Protein AF-A0A0A1UIW4-F1 (afdb_monomer_lite)

Organism: NCBI:txid1086054

Sequence (270 aa):
MARHDHPQTTLSQSHLDIQPSACQMQGESLRRALIGTLNNNVTVLEKSVNWHAARAERGDQQAAADLVKFQQNLDDTKATIAELRKFFAMLKKDWSEVNNRIIGHVVWSPPITGLTAPHGYTRDVCVIKLDKEKFLPNLRGNAIDLGTKIESGKFMRLLYPRATPLDSSSSAASPRASRTRRYGLFGHFDSVEAAVYPYGNNSGPFARGGDSGAAIVGANNDFVAQLTSGTGSIGSSDITYGTPMEWLWYDVIKAEFPNAALFFDVPANN

Radius of gyration: 25.91 Å; chains: 1; bounding box: 86×48×68 Å

Structure (mmCIF, N/CA/C/O backbone):
data_AF-A0A0A1UIW4-F1
#
_entry.id   AF-A0A0A1UIW4-F1
#
loop_
_atom_site.group_PDB
_atom_site.id
_atom_site.type_symbol
_atom_site.label_atom_id
_atom_site.label_alt_id
_atom_site.label_comp_id
_atom_site.label_asym_id
_atom_site.label_entity_id
_atom_site.label_seq_id
_atom_site.pdbx_PDB_ins_code
_atom_site.Cartn_x
_atom_site.Cartn_y
_atom_site.Cartn_z
_atom_site.occupancy
_atom_site.B_iso_or_equiv
_atom_site.auth_seq_id
_atom_site.auth_comp_id
_atom_site.auth_asym_id
_atom_site.auth_atom_id
_atom_site.pdbx_PDB_model_num
ATOM 1 N N . MET A 1 1 ? 50.863 -0.657 -32.478 1.00 38.59 1 MET A N 1
ATOM 2 C CA . MET A 1 1 ? 49.870 -1.740 -32.332 1.00 38.59 1 MET A CA 1
ATOM 3 C C . MET A 1 1 ? 49.943 -2.235 -30.896 1.00 38.59 1 MET A C 1
ATOM 5 O O . MET A 1 1 ? 50.818 -3.020 -30.582 1.00 38.59 1 MET A O 1
ATOM 9 N N . ALA A 1 2 ? 49.113 -1.678 -30.017 1.00 26.67 2 ALA A N 1
ATOM 10 C CA . ALA A 1 2 ? 48.834 -2.197 -28.679 1.00 26.67 2 ALA A CA 1
ATOM 11 C C . ALA A 1 2 ? 47.533 -1.519 -28.234 1.00 26.67 2 ALA A C 1
ATOM 13 O O . ALA A 1 2 ? 47.517 -0.324 -27.944 1.00 26.67 2 ALA A O 1
ATOM 14 N N . ARG A 1 3 ? 46.420 -2.250 -28.345 1.00 26.86 3 ARG A N 1
ATOM 15 C CA . ARG A 1 3 ? 45.117 -1.834 -27.825 1.00 26.86 3 ARG A CA 1
ATOM 16 C C . ARG A 1 3 ? 45.157 -2.086 -26.322 1.00 26.86 3 ARG A C 1
ATOM 18 O O . ARG A 1 3 ? 45.456 -3.199 -25.904 1.00 26.86 3 ARG A O 1
ATOM 25 N N . HIS A 1 4 ? 44.920 -1.045 -25.534 1.00 28.25 4 HIS A N 1
ATOM 26 C CA . HIS A 1 4 ? 44.648 -1.201 -24.114 1.00 28.25 4 HIS A CA 1
ATOM 27 C C . HIS A 1 4 ? 43.212 -1.705 -23.978 1.00 28.25 4 HIS A C 1
ATOM 29 O O . HIS A 1 4 ? 42.265 -0.938 -24.143 1.00 28.25 4 HIS A O 1
ATOM 35 N N . ASP A 1 5 ? 43.066 -3.003 -23.726 1.00 28.73 5 ASP A N 1
ATOM 36 C CA . ASP A 1 5 ? 41.805 -3.591 -23.294 1.00 28.73 5 ASP A CA 1
ATOM 37 C C . ASP A 1 5 ? 41.530 -3.139 -21.855 1.00 28.73 5 ASP A C 1
ATOM 39 O O . ASP A 1 5 ? 42.265 -3.468 -20.920 1.00 28.73 5 ASP A O 1
ATOM 43 N N . HIS A 1 6 ? 40.474 -2.345 -21.682 1.00 29.44 6 HIS A N 1
ATOM 44 C CA . HIS A 1 6 ? 39.872 -2.131 -20.374 1.00 29.44 6 HIS A CA 1
ATOM 45 C C . HIS A 1 6 ? 39.088 -3.392 -19.986 1.00 29.44 6 HIS A C 1
ATOM 47 O O . HIS A 1 6 ? 38.285 -3.871 -20.791 1.00 29.44 6 HIS A O 1
ATOM 53 N N . PRO A 1 7 ? 39.274 -3.935 -18.771 1.00 27.22 7 PRO A N 1
ATOM 54 C CA . PRO A 1 7 ? 38.510 -5.088 -18.329 1.00 27.22 7 PRO A CA 1
ATOM 55 C C . PRO A 1 7 ? 37.049 -4.669 -18.148 1.00 27.22 7 PRO A C 1
ATOM 57 O O . PRO A 1 7 ? 36.732 -3.827 -17.308 1.00 27.22 7 PRO A O 1
ATOM 60 N N . GLN A 1 8 ? 36.153 -5.255 -18.944 1.00 28.34 8 GLN A N 1
ATOM 61 C CA . GLN A 1 8 ? 34.734 -5.242 -18.623 1.00 28.34 8 GLN A CA 1
ATOM 62 C C . GLN A 1 8 ? 34.533 -6.085 -17.369 1.00 28.34 8 GLN A C 1
ATOM 64 O O . GLN A 1 8 ? 34.595 -7.312 -17.404 1.00 28.34 8 GLN A O 1
ATOM 69 N N . THR A 1 9 ? 34.302 -5.415 -16.246 1.00 27.05 9 THR A N 1
ATOM 70 C CA . THR A 1 9 ? 33.809 -6.047 -15.030 1.00 27.05 9 THR A CA 1
ATOM 71 C C . THR A 1 9 ? 32.379 -6.505 -15.304 1.00 27.05 9 THR A C 1
ATOM 73 O O . THR A 1 9 ? 31.422 -5.752 -15.141 1.00 27.05 9 THR A O 1
ATOM 76 N N . THR A 1 10 ? 32.217 -7.741 -15.770 1.00 27.00 10 THR A N 1
ATOM 77 C CA . THR A 1 10 ? 30.934 -8.437 -15.711 1.00 27.00 10 THR A CA 1
ATOM 78 C C . THR A 1 10 ? 30.568 -8.578 -14.239 1.00 27.00 10 THR A C 1
ATOM 80 O O . THR A 1 10 ? 31.117 -9.429 -13.538 1.00 27.00 10 THR A O 1
ATOM 83 N N . LEU A 1 11 ? 29.676 -7.714 -13.751 1.00 30.81 11 LEU A N 1
ATOM 84 C CA . LEU A 1 11 ? 28.944 -7.953 -12.513 1.00 30.81 11 LEU A CA 1
ATOM 85 C C . LEU A 1 11 ? 28.182 -9.264 -12.718 1.00 30.81 11 LEU A C 1
ATOM 87 O O . LEU A 1 11 ? 27.182 -9.300 -13.434 1.00 30.81 11 LEU A O 1
ATOM 91 N N . SER A 1 12 ? 28.693 -10.360 -12.153 1.00 32.91 12 SER A N 1
ATOM 92 C CA . SER A 1 12 ? 27.917 -11.591 -12.046 1.00 32.91 12 SER A CA 1
ATOM 93 C C . SER A 1 12 ? 26.615 -11.230 -11.344 1.00 32.91 12 SER A C 1
ATOM 95 O O . SER A 1 12 ? 26.680 -10.570 -10.305 1.00 32.91 12 SER A O 1
ATOM 97 N N . GLN A 1 13 ? 25.470 -11.632 -11.899 1.00 39.41 13 GLN A N 1
ATOM 98 C CA . GLN A 1 13 ? 24.165 -11.530 -11.247 1.00 39.41 13 GLN A CA 1
ATOM 99 C C . GLN A 1 13 ? 24.239 -12.232 -9.885 1.00 39.41 13 GLN A C 1
ATOM 101 O O . GLN A 1 13 ? 24.040 -13.438 -9.771 1.00 39.41 13 GLN A O 1
ATOM 106 N N . SER A 1 14 ? 24.609 -11.486 -8.849 1.00 40.19 14 SER A N 1
ATOM 107 C CA . SER A 1 14 ? 24.486 -11.917 -7.472 1.00 40.19 14 SER A CA 1
ATOM 108 C C . SER A 1 14 ? 23.000 -11.894 -7.144 1.00 40.19 14 SER A C 1
ATOM 110 O O . SER A 1 14 ? 22.289 -10.937 -7.450 1.00 40.19 14 SER A O 1
ATOM 112 N N . HIS A 1 15 ? 22.529 -12.998 -6.579 1.00 53.06 15 HIS A N 1
ATOM 113 C CA . HIS A 1 15 ? 21.150 -13.221 -6.165 1.00 53.06 15 HIS A CA 1
ATOM 114 C C . HIS A 1 15 ? 20.778 -12.175 -5.098 1.00 53.06 15 HIS A C 1
ATOM 116 O O . HIS A 1 15 ? 21.079 -12.335 -3.918 1.00 53.06 15 HIS A O 1
ATOM 122 N N . LEU A 1 16 ? 20.243 -11.033 -5.536 1.00 67.06 16 LEU A N 1
ATOM 123 C CA . LEU A 1 16 ? 19.863 -9.915 -4.675 1.00 67.06 16 LEU A CA 1
ATOM 124 C C . LEU A 1 16 ? 18.479 -10.199 -4.089 1.00 67.06 16 LEU A C 1
ATOM 126 O O . LEU A 1 16 ? 17.459 -10.114 -4.778 1.00 67.06 16 LEU A O 1
ATOM 130 N N . ASP A 1 17 ? 18.468 -10.548 -2.808 1.00 74.69 17 ASP A N 1
ATOM 131 C CA . ASP A 1 17 ? 17.255 -10.816 -2.043 1.00 74.69 17 ASP A CA 1
ATOM 132 C C . ASP A 1 17 ? 16.554 -9.521 -1.646 1.00 74.69 17 ASP A C 1
ATOM 134 O O . ASP A 1 17 ? 17.160 -8.610 -1.077 1.00 74.69 17 ASP A O 1
ATOM 138 N N . ILE A 1 18 ? 15.244 -9.457 -1.882 1.00 69.38 18 ILE A N 1
ATOM 139 C CA . ILE A 1 18 ? 14.417 -8.354 -1.400 1.00 69.38 18 ILE A CA 1
ATOM 140 C C . ILE A 1 18 ? 13.854 -8.732 -0.036 1.00 69.38 18 ILE A C 1
ATOM 142 O O . ILE A 1 18 ? 13.095 -9.693 0.106 1.00 69.38 18 ILE A O 1
ATOM 146 N N . GLN A 1 19 ? 14.218 -7.940 0.970 1.00 63.88 19 GLN A N 1
ATOM 147 C CA . GLN A 1 19 ? 13.772 -8.089 2.350 1.00 63.88 19 GLN A CA 1
ATOM 148 C C . GLN A 1 19 ? 13.192 -6.760 2.860 1.00 63.88 19 GLN A C 1
ATOM 150 O O . GLN A 1 19 ? 13.788 -5.705 2.628 1.00 63.88 19 GLN A O 1
ATOM 155 N N . PRO A 1 20 ? 12.084 -6.766 3.621 1.00 61.06 20 PRO A N 1
ATOM 156 C CA . PRO A 1 20 ? 11.612 -5.588 4.345 1.00 61.06 20 PRO A CA 1
ATOM 157 C C . PRO A 1 20 ? 12.588 -5.215 5.480 1.00 61.06 20 PRO A C 1
ATOM 159 O O . PRO A 1 20 ? 12.455 -5.688 6.607 1.00 61.06 20 PRO A O 1
ATOM 162 N N . SER A 1 21 ? 13.597 -4.385 5.203 1.00 54.53 21 SER A N 1
ATOM 163 C CA . SER A 1 21 ? 14.666 -4.071 6.171 1.00 54.53 21 SER A CA 1
ATOM 164 C C . SER A 1 21 ? 14.392 -2.825 7.031 1.00 54.53 21 SER A C 1
ATOM 166 O O . SER A 1 21 ? 14.718 -2.818 8.216 1.00 54.53 21 SER A O 1
ATOM 168 N N . ALA A 1 22 ? 13.722 -1.794 6.501 1.00 42.03 22 ALA A N 1
ATOM 169 C CA . ALA A 1 22 ? 13.500 -0.528 7.219 1.00 42.03 22 ALA A CA 1
ATOM 170 C C . ALA A 1 22 ? 12.284 -0.530 8.175 1.00 42.03 22 ALA A C 1
ATOM 172 O O . ALA A 1 22 ? 12.209 0.270 9.106 1.00 42.03 22 ALA A O 1
ATOM 173 N N . CYS A 1 23 ? 11.329 -1.445 7.988 1.00 46.53 23 CYS A N 1
ATOM 174 C CA . CYS A 1 23 ? 10.026 -1.397 8.665 1.00 46.53 23 CYS A CA 1
ATOM 175 C C . CYS A 1 23 ? 9.995 -2.125 10.025 1.00 46.53 23 CYS A C 1
ATOM 177 O O . CYS A 1 23 ? 8.966 -2.157 10.694 1.00 46.53 23 CYS A O 1
ATOM 179 N N . GLN A 1 24 ? 11.090 -2.749 10.468 1.00 50.75 24 GLN A N 1
ATOM 180 C CA . GLN A 1 24 ? 11.008 -3.687 11.590 1.00 50.75 24 GLN A CA 1
ATOM 181 C C . GLN A 1 24 ? 11.054 -3.043 12.977 1.00 50.75 24 GLN A C 1
ATOM 183 O O . GLN A 1 24 ? 10.171 -3.311 13.792 1.00 50.75 24 GLN A O 1
ATOM 188 N N . MET A 1 25 ? 12.024 -2.161 13.237 1.00 45.44 25 MET A N 1
ATOM 189 C CA . MET A 1 25 ? 12.128 -1.490 14.542 1.00 45.44 25 MET A CA 1
ATOM 190 C C . MET A 1 25 ? 11.053 -0.410 14.722 1.00 45.44 25 MET A C 1
ATOM 192 O O . MET A 1 25 ? 10.450 -0.315 15.789 1.00 45.44 25 MET A O 1
ATOM 196 N N . GLN A 1 26 ? 10.751 0.359 13.667 1.00 50.16 26 GLN A N 1
ATOM 197 C CA . GLN A 1 26 ? 9.611 1.285 13.669 1.00 50.16 26 GLN A CA 1
ATOM 198 C C . GLN A 1 26 ? 8.276 0.529 13.681 1.00 50.16 26 GLN A C 1
ATOM 200 O O . GLN A 1 26 ? 7.335 0.949 14.344 1.00 50.16 26 GLN A O 1
ATOM 205 N N . GLY A 1 27 ? 8.200 -0.628 13.019 1.00 60.25 27 GLY A N 1
ATOM 206 C CA . GLY A 1 27 ? 7.014 -1.475 13.032 1.00 60.25 27 GLY A CA 1
ATOM 207 C C . GLY A 1 27 ? 6.684 -1.991 14.427 1.00 60.25 27 GLY A C 1
ATOM 208 O O . GLY A 1 27 ? 5.541 -1.875 14.847 1.00 60.25 27 GLY A O 1
ATOM 209 N N . GLU A 1 28 ? 7.643 -2.524 15.187 1.00 68.56 28 GLU A N 1
ATOM 210 C CA . GLU A 1 28 ? 7.355 -3.012 16.545 1.00 68.56 28 GLU A CA 1
ATOM 211 C C . GLU A 1 28 ? 6.899 -1.910 17.508 1.00 68.56 28 GLU A C 1
ATOM 213 O O . GLU A 1 28 ? 5.958 -2.127 18.279 1.00 68.56 28 GLU A O 1
ATOM 218 N N . SER A 1 29 ? 7.521 -0.729 17.462 1.00 69.19 29 SER A N 1
ATOM 219 C CA . SER A 1 29 ? 7.129 0.396 18.318 1.00 69.19 29 SER A CA 1
ATOM 220 C C . SER A 1 29 ? 5.743 0.934 17.948 1.00 69.19 29 SER A C 1
ATOM 222 O O . SER A 1 29 ? 4.899 1.088 18.833 1.00 69.19 29 SER A O 1
ATOM 224 N N . LEU A 1 30 ? 5.455 1.113 16.654 1.00 71.75 30 LEU A N 1
ATOM 225 C CA . LEU A 1 30 ? 4.135 1.525 16.160 1.00 71.75 30 LEU A CA 1
ATOM 226 C C . LEU A 1 30 ? 3.047 0.491 16.486 1.00 71.75 30 LEU A C 1
ATOM 228 O O . LEU A 1 30 ? 1.949 0.855 16.902 1.00 71.75 30 LEU A O 1
ATOM 232 N N . ARG A 1 31 ? 3.358 -0.805 16.373 1.00 77.94 31 ARG A N 1
ATOM 233 C CA . ARG A 1 31 ? 2.447 -1.909 16.722 1.00 77.94 31 ARG A CA 1
ATOM 234 C C . ARG A 1 31 ? 2.074 -1.901 18.203 1.00 77.94 31 ARG A C 1
ATOM 236 O O . ARG A 1 31 ? 0.899 -2.041 18.546 1.00 77.94 31 ARG A O 1
ATOM 243 N N . ARG A 1 32 ? 3.061 -1.723 19.090 1.00 81.19 32 ARG A N 1
ATOM 244 C CA . ARG A 1 32 ? 2.824 -1.611 20.540 1.00 81.19 32 ARG A CA 1
ATOM 245 C C . ARG A 1 32 ? 2.004 -0.368 20.874 1.00 81.19 32 ARG A C 1
ATOM 247 O O . ARG A 1 32 ? 1.083 -0.466 21.682 1.00 81.19 32 ARG A O 1
ATOM 254 N N . ALA A 1 33 ? 2.301 0.758 20.226 1.00 86.06 33 ALA A N 1
ATOM 255 C CA . ALA A 1 33 ? 1.546 1.994 20.394 1.00 86.06 33 ALA A CA 1
ATOM 256 C C . ALA A 1 33 ? 0.073 1.819 19.990 1.00 86.06 33 ALA A C 1
ATOM 258 O O . ALA A 1 33 ? -0.808 2.174 20.768 1.00 86.06 33 ALA A O 1
ATOM 259 N N . LEU A 1 34 ? -0.201 1.185 18.842 1.00 85.75 34 LEU A N 1
ATOM 260 C CA . LEU A 1 34 ? -1.564 0.936 18.363 1.00 85.75 34 LEU A CA 1
ATOM 261 C C . LEU A 1 34 ? -2.388 0.096 19.350 1.00 85.75 34 LEU A C 1
ATOM 263 O O . LEU A 1 34 ? -3.501 0.482 19.706 1.00 85.75 34 LEU A O 1
ATOM 267 N N . ILE A 1 35 ? -1.841 -1.024 19.839 1.00 89.06 35 ILE A N 1
ATOM 268 C CA . ILE A 1 35 ? -2.520 -1.838 20.862 1.00 89.06 35 ILE A CA 1
ATOM 269 C C . ILE A 1 35 ? -2.739 -1.025 22.144 1.00 89.06 35 ILE A C 1
ATOM 271 O O . ILE A 1 35 ? -3.800 -1.133 22.757 1.00 89.06 35 ILE A O 1
ATOM 275 N N . GLY A 1 36 ? -1.764 -0.207 22.550 1.00 89.81 36 GLY A N 1
ATOM 276 C CA . GLY A 1 36 ? -1.903 0.704 23.688 1.00 89.81 36 GLY A CA 1
ATOM 277 C C . GLY A 1 36 ? -3.099 1.646 23.534 1.00 89.81 36 GLY A C 1
ATOM 278 O O . GLY A 1 36 ? -3.949 1.705 24.421 1.00 89.81 36 GLY A O 1
ATOM 279 N N . THR A 1 37 ? -3.220 2.309 22.382 1.00 93.06 37 THR A N 1
ATOM 280 C CA . THR A 1 37 ? -4.354 3.187 22.060 1.00 93.06 37 THR A CA 1
ATOM 281 C C . THR A 1 37 ? -5.687 2.443 22.117 1.00 93.06 37 THR A C 1
ATOM 283 O O . THR A 1 37 ? -6.637 2.936 22.722 1.00 93.06 37 THR A O 1
ATOM 286 N N . LEU A 1 38 ? -5.763 1.236 21.553 1.00 92.38 38 LEU A N 1
ATOM 287 C CA . LEU A 1 38 ? -6.995 0.444 21.579 1.00 92.38 38 LEU A CA 1
ATOM 288 C C . LEU A 1 38 ? -7.383 0.006 23.002 1.00 92.38 38 LEU A C 1
ATOM 290 O O . LEU A 1 38 ? -8.561 0.052 23.343 1.00 92.38 38 LEU A O 1
ATOM 294 N N . ASN A 1 39 ? -6.423 -0.347 23.866 1.00 93.31 39 ASN A N 1
ATOM 295 C CA . ASN A 1 39 ? -6.720 -0.670 25.271 1.00 93.31 39 ASN A CA 1
ATOM 296 C C . ASN A 1 39 ? -7.241 0.549 26.053 1.00 93.31 39 ASN A C 1
ATOM 298 O O . ASN A 1 39 ? -8.126 0.410 26.902 1.00 93.31 39 ASN A O 1
ATOM 302 N N . ASN A 1 40 ? -6.733 1.749 25.753 1.00 94.19 40 ASN A N 1
ATOM 303 C CA . ASN A 1 40 ? -7.265 2.982 26.334 1.00 94.19 40 ASN A CA 1
ATOM 304 C C . ASN A 1 40 ? -8.722 3.198 25.900 1.00 94.19 40 ASN A C 1
ATOM 306 O O . ASN A 1 40 ? -9.567 3.508 26.738 1.00 94.19 40 ASN A O 1
ATOM 310 N N . ASN A 1 41 ? -9.036 2.956 24.622 1.00 93.06 41 ASN A N 1
ATOM 311 C CA . ASN A 1 41 ? -10.408 3.030 24.118 1.00 93.06 41 ASN A CA 1
ATOM 312 C C . ASN A 1 41 ? -11.324 2.005 24.797 1.00 93.06 41 ASN A C 1
ATOM 314 O O . ASN A 1 41 ? -12.418 2.371 25.213 1.00 93.06 41 ASN A O 1
ATOM 318 N N . VAL A 1 42 ? -10.870 0.760 24.984 1.00 95.88 42 VAL A N 1
ATOM 319 C CA . VAL A 1 42 ? -11.607 -0.266 25.748 1.00 95.88 42 VAL A CA 1
ATOM 320 C C . VAL A 1 42 ? -11.935 0.234 27.153 1.00 95.88 42 VAL A C 1
ATOM 322 O O . VAL A 1 42 ? -13.087 0.166 27.565 1.00 95.88 42 VAL A O 1
ATOM 325 N N . THR A 1 43 ? -10.960 0.816 27.853 1.00 95.81 43 THR A N 1
ATOM 326 C CA . THR A 1 43 ? -11.167 1.356 29.208 1.00 95.81 43 THR A CA 1
ATOM 327 C C . THR A 1 43 ? -12.228 2.465 29.234 1.00 95.81 43 THR A C 1
ATOM 329 O O . THR A 1 43 ? -13.015 2.558 30.177 1.00 95.81 43 THR A O 1
ATOM 332 N N . VAL A 1 44 ? -12.261 3.327 28.212 1.00 95.62 44 VAL A N 1
ATOM 333 C CA . VAL A 1 44 ? -13.287 4.376 28.082 1.00 95.62 44 VAL A CA 1
ATOM 334 C C . VAL A 1 44 ? -14.655 3.758 27.787 1.00 95.62 44 VAL A C 1
ATOM 336 O O . VAL A 1 44 ? -15.632 4.104 28.449 1.00 95.62 44 VAL A O 1
ATOM 339 N N . LEU A 1 45 ? -14.721 2.816 26.845 1.00 94.94 45 LEU A N 1
ATOM 340 C CA . LEU A 1 45 ? -15.956 2.142 26.447 1.00 94.94 45 LEU A CA 1
ATOM 341 C C . LEU A 1 45 ? -16.571 1.337 27.597 1.00 94.94 45 LEU A C 1
ATOM 343 O O . LEU A 1 45 ? -17.776 1.417 27.798 1.00 94.94 45 LEU A O 1
ATOM 347 N N . GLU A 1 46 ? -15.770 0.641 28.406 1.00 96.50 46 GLU A N 1
ATOM 348 C CA . GLU A 1 46 ? -16.247 -0.080 29.595 1.00 96.50 46 GLU A CA 1
ATOM 349 C C . GLU A 1 46 ? -16.904 0.861 30.614 1.00 96.50 46 GLU A C 1
ATOM 351 O O . GLU A 1 46 ? -17.962 0.551 31.165 1.00 96.50 46 GLU A O 1
ATOM 356 N N . LYS A 1 47 ? -16.328 2.052 30.830 1.00 96.00 47 LYS A N 1
ATOM 357 C CA . LYS A 1 47 ? -16.944 3.074 31.690 1.00 96.00 47 LYS A CA 1
ATOM 358 C C . LYS A 1 47 ? -18.269 3.570 31.115 1.00 96.00 47 LYS A C 1
ATOM 360 O O . LYS A 1 47 ? -19.230 3.710 31.870 1.00 96.00 47 LYS A O 1
ATOM 365 N N . SER A 1 48 ? -18.331 3.811 29.804 1.00 93.38 48 SER A N 1
ATOM 366 C CA . SER A 1 48 ? -19.565 4.219 29.124 1.00 93.38 48 SER A CA 1
ATOM 367 C C . SER A 1 48 ? -20.647 3.144 29.214 1.00 93.38 48 SER A C 1
ATOM 369 O O . SER A 1 48 ? -21.772 3.458 29.593 1.00 93.38 48 SER A O 1
ATOM 371 N N . VAL A 1 49 ? -20.309 1.878 28.955 1.00 95.81 49 VAL A N 1
ATOM 372 C CA . VAL A 1 49 ? -21.224 0.734 29.093 1.00 95.81 49 VAL A CA 1
ATOM 373 C C . VAL A 1 49 ? -21.803 0.680 30.505 1.00 95.81 49 VAL A C 1
ATOM 375 O O . VAL A 1 49 ? -23.020 0.678 30.659 1.00 95.81 49 VAL A O 1
ATOM 378 N N . ASN A 1 50 ? -20.962 0.745 31.541 1.00 95.44 50 ASN A N 1
ATOM 379 C CA . ASN A 1 50 ? -21.428 0.712 32.931 1.00 95.44 50 ASN A CA 1
ATOM 380 C C . ASN A 1 50 ? -22.340 1.902 33.277 1.00 95.44 50 ASN A C 1
ATOM 382 O O . ASN A 1 50 ? -23.349 1.742 33.966 1.00 95.44 50 ASN A O 1
ATOM 386 N N . TRP A 1 51 ? -22.012 3.101 32.786 1.00 92.12 51 TRP A N 1
ATOM 387 C CA . TRP A 1 51 ? -22.821 4.302 33.007 1.00 92.12 51 TRP A CA 1
ATOM 388 C C . TRP A 1 51 ? -24.202 4.204 32.345 1.00 92.12 51 TRP A C 1
ATOM 390 O O . TRP A 1 51 ? -25.213 4.535 32.970 1.00 92.12 51 TRP A O 1
ATOM 400 N N . HIS A 1 52 ? -24.254 3.722 31.100 1.00 93.06 52 HIS A N 1
ATOM 401 C CA . HIS A 1 52 ? -25.503 3.533 30.363 1.00 93.06 52 HIS A CA 1
ATOM 402 C C . HIS A 1 52 ? -26.333 2.373 30.925 1.00 93.06 52 HIS A C 1
ATOM 404 O O . HIS A 1 52 ? -27.545 2.527 31.059 1.00 93.06 52 HIS A O 1
ATOM 410 N N . ALA A 1 53 ? -25.702 1.273 31.349 1.00 94.19 53 ALA A N 1
ATOM 411 C CA . ALA A 1 53 ? -26.373 0.144 31.995 1.00 94.19 53 ALA A CA 1
ATOM 412 C C . ALA A 1 53 ? -27.122 0.581 33.262 1.00 94.19 53 ALA A C 1
ATOM 414 O O . ALA A 1 53 ? -28.329 0.371 33.371 1.00 94.19 53 ALA A O 1
ATOM 415 N N . ALA A 1 54 ? -26.453 1.320 34.155 1.00 94.69 54 ALA A N 1
ATOM 416 C CA . ALA A 1 54 ? -27.075 1.816 35.382 1.00 94.69 54 ALA A CA 1
ATOM 417 C C . ALA A 1 54 ? -28.269 2.757 35.120 1.00 94.69 54 ALA A C 1
ATOM 419 O O . ALA A 1 54 ? -29.178 2.864 35.941 1.00 94.69 54 ALA A O 1
ATOM 420 N N . ARG A 1 55 ? -28.271 3.493 34.001 1.00 92.62 55 ARG A N 1
ATOM 421 C CA . ARG A 1 55 ? -29.391 4.366 33.605 1.00 92.62 55 ARG A CA 1
ATOM 422 C C . ARG A 1 55 ? -30.527 3.591 32.949 1.00 92.62 55 ARG A C 1
ATOM 424 O O . ARG A 1 55 ? -31.684 3.882 33.241 1.00 92.62 55 ARG A O 1
ATOM 431 N N . ALA A 1 56 ? -30.201 2.611 32.113 1.00 91.94 56 ALA A N 1
ATOM 432 C CA . ALA A 1 56 ? -31.175 1.729 31.484 1.00 91.94 56 ALA A CA 1
ATOM 433 C C . ALA A 1 56 ? -31.975 0.947 32.539 1.00 91.94 56 ALA A C 1
ATOM 435 O O . ALA A 1 56 ? -33.197 0.879 32.447 1.00 91.94 56 ALA A O 1
ATOM 436 N N . GLU A 1 57 ? -31.318 0.467 33.602 1.00 92.19 57 GLU A N 1
ATOM 437 C CA . GLU A 1 57 ? -31.976 -0.177 34.753 1.00 92.19 57 GLU A CA 1
ATOM 438 C C . GLU A 1 57 ? -32.975 0.743 35.471 1.00 92.19 57 GLU A C 1
ATOM 440 O O . GLU A 1 57 ? -33.981 0.280 36.004 1.00 92.19 57 GLU A O 1
ATOM 445 N N . ARG A 1 58 ? -32.741 2.061 35.448 1.00 93.50 58 ARG A N 1
ATOM 446 C CA . ARG A 1 58 ? -33.667 3.072 35.985 1.00 93.50 58 ARG A CA 1
ATOM 447 C C . ARG A 1 58 ? -34.793 3.452 35.012 1.00 93.50 58 ARG A C 1
ATOM 449 O O . ARG A 1 58 ? -35.546 4.377 35.303 1.00 93.50 58 ARG A O 1
ATOM 456 N N . GLY A 1 59 ? -34.912 2.764 33.874 1.00 90.81 59 GLY A N 1
ATOM 457 C CA . GLY A 1 59 ? -35.972 2.964 32.882 1.00 90.81 59 GLY A CA 1
ATOM 458 C C . GLY A 1 59 ? -35.665 3.995 31.788 1.00 90.81 59 GLY A C 1
ATOM 459 O O . GLY A 1 59 ? -36.568 4.362 31.037 1.00 90.81 59 GLY A O 1
ATOM 460 N N . ASP A 1 60 ? -34.420 4.470 31.668 1.00 92.75 60 ASP A N 1
ATOM 461 C CA . ASP A 1 60 ? -34.011 5.401 30.605 1.00 92.75 60 ASP A CA 1
ATOM 462 C C . ASP A 1 60 ? -33.876 4.659 29.259 1.00 92.75 60 ASP A C 1
ATOM 464 O O . ASP A 1 60 ? -32.887 3.970 28.994 1.00 92.75 60 ASP A O 1
ATOM 468 N N . GLN A 1 61 ? -34.888 4.800 28.397 1.00 89.88 61 GLN A N 1
ATOM 469 C CA . GLN A 1 61 ? -34.938 4.151 27.081 1.00 89.88 61 GLN A CA 1
ATOM 470 C C . GLN A 1 61 ? -33.809 4.606 26.143 1.00 89.88 61 GLN A C 1
ATOM 472 O O . GLN A 1 61 ? -33.306 3.802 25.356 1.00 89.88 61 GLN A O 1
ATOM 477 N N . GLN A 1 62 ? -33.372 5.866 26.241 1.00 91.75 62 GLN A N 1
ATOM 478 C CA . GLN A 1 62 ? -32.257 6.376 25.442 1.00 91.75 62 GLN A CA 1
ATOM 479 C C . GLN A 1 62 ? -30.945 5.738 25.903 1.00 91.75 62 GLN A C 1
ATOM 481 O O . GLN A 1 62 ? -30.146 5.291 25.080 1.00 91.75 62 GLN A O 1
ATOM 486 N N . ALA A 1 63 ? -30.756 5.603 27.219 1.00 90.62 63 ALA A N 1
ATOM 487 C CA . ALA A 1 63 ? -29.599 4.903 27.758 1.00 90.62 63 ALA A CA 1
ATOM 488 C C . ALA A 1 63 ? -29.565 3.420 27.361 1.00 90.62 63 ALA A C 1
ATOM 490 O O . ALA A 1 63 ? -28.478 2.903 27.122 1.00 90.62 63 ALA A O 1
ATOM 491 N N . ALA A 1 64 ? -30.719 2.755 27.233 1.00 90.75 64 ALA A N 1
ATOM 492 C CA . ALA A 1 64 ? -30.791 1.380 26.737 1.00 90.75 64 ALA A CA 1
ATOM 493 C C . ALA A 1 64 ? -30.360 1.264 25.261 1.00 90.75 64 ALA A C 1
ATOM 495 O O . ALA A 1 64 ? -29.613 0.352 24.910 1.00 90.75 64 ALA A O 1
ATOM 496 N N . ALA A 1 65 ? -30.768 2.202 24.400 1.00 93.38 65 ALA A N 1
ATOM 497 C CA . ALA A 1 65 ? -30.338 2.227 22.999 1.00 93.38 65 ALA A CA 1
ATOM 498 C C . ALA A 1 65 ? -28.834 2.527 22.854 1.00 93.38 65 ALA A C 1
ATOM 500 O O . ALA A 1 65 ? -28.141 1.899 22.049 1.00 93.38 65 ALA A O 1
ATOM 501 N N . ASP A 1 66 ? -28.314 3.466 23.646 1.00 92.81 66 ASP A N 1
ATOM 502 C CA . ASP A 1 66 ? -26.892 3.815 23.633 1.00 92.81 66 ASP A CA 1
ATOM 503 C C . ASP A 1 66 ? -26.022 2.702 24.231 1.00 92.81 66 ASP A C 1
ATOM 505 O O . ASP A 1 66 ? -24.939 2.437 23.709 1.00 92.81 66 ASP A O 1
ATOM 509 N N . LEU A 1 67 ? -26.514 1.985 25.251 1.00 94.69 67 LEU A N 1
ATOM 510 C CA . LEU A 1 67 ? -25.851 0.803 25.807 1.00 94.69 67 LEU A CA 1
ATOM 511 C C . LEU A 1 67 ? -25.543 -0.226 24.715 1.00 94.69 67 LEU A C 1
ATOM 513 O O . LEU A 1 67 ? -24.413 -0.695 24.638 1.00 94.69 67 LEU A O 1
ATOM 517 N N . VAL A 1 68 ? -26.509 -0.527 23.839 1.00 95.00 68 VAL A N 1
ATOM 518 C CA . VAL A 1 68 ? -26.316 -1.481 22.734 1.00 95.00 68 VAL A CA 1
ATOM 519 C C . VAL A 1 68 ? -25.194 -1.024 21.797 1.00 95.00 68 VAL A C 1
ATOM 521 O O . VAL A 1 68 ? -24.328 -1.820 21.442 1.00 95.00 68 VAL A O 1
ATOM 524 N N . LYS A 1 69 ? -25.153 0.266 21.437 1.00 94.94 69 LYS A N 1
ATOM 525 C CA . LYS A 1 69 ? -24.099 0.818 20.564 1.00 94.94 69 LYS A CA 1
ATOM 526 C C . LYS A 1 69 ? -22.719 0.762 21.218 1.00 94.94 69 LYS A C 1
ATOM 528 O O . LYS A 1 69 ? -21.751 0.361 20.577 1.00 94.94 69 LYS A O 1
ATOM 533 N N . PHE A 1 70 ? -22.613 1.175 22.482 1.00 94.31 70 PHE A N 1
ATOM 534 C CA . PHE A 1 70 ? -21.338 1.164 23.202 1.00 94.31 70 PHE A CA 1
ATOM 535 C C . PHE A 1 70 ? -20.840 -0.253 23.470 1.00 94.31 70 PHE A C 1
ATOM 537 O O . PHE A 1 70 ? -19.637 -0.487 23.373 1.00 94.31 70 PHE A O 1
ATOM 544 N N . GLN A 1 71 ? -21.749 -1.189 23.747 1.00 96.00 71 GLN A N 1
ATOM 545 C CA . GLN A 1 71 ? -21.419 -2.598 23.910 1.00 96.00 71 GLN A CA 1
ATOM 546 C C . GLN A 1 71 ? -20.892 -3.192 22.600 1.00 96.00 71 GLN A C 1
ATOM 548 O O . GLN A 1 71 ? -19.813 -3.774 22.601 1.00 96.00 71 GLN A O 1
ATOM 553 N N . GLN A 1 72 ? -21.567 -2.945 21.472 1.00 96.88 72 GLN A N 1
ATOM 554 C CA . GLN A 1 72 ? -21.088 -3.393 20.161 1.00 96.88 72 GLN A CA 1
ATOM 555 C C . GLN A 1 72 ? -19.689 -2.840 19.853 1.00 96.88 72 GLN A C 1
ATOM 557 O O . GLN A 1 72 ? -18.783 -3.593 19.508 1.00 96.88 72 GLN A O 1
ATOM 562 N N . ASN A 1 73 ? -19.474 -1.537 20.062 1.00 95.12 73 ASN A N 1
ATOM 563 C CA . ASN A 1 73 ? -18.163 -0.919 19.855 1.00 95.12 73 ASN A CA 1
ATOM 564 C C . ASN A 1 73 ? -17.082 -1.514 20.772 1.00 95.12 73 ASN A C 1
ATOM 566 O O . ASN A 1 73 ? -15.926 -1.648 20.362 1.00 95.12 73 ASN A O 1
ATOM 570 N N . LEU A 1 74 ? -17.429 -1.841 22.021 1.00 96.38 74 LEU A N 1
ATOM 571 C CA . LEU A 1 74 ? -16.525 -2.486 22.972 1.00 96.38 74 LEU A CA 1
ATOM 572 C C . LEU A 1 74 ? -16.126 -3.881 22.486 1.00 96.38 74 LEU A C 1
ATOM 574 O O . LEU A 1 74 ? -14.936 -4.210 22.497 1.00 96.38 74 LEU A O 1
ATOM 578 N N . ASP A 1 75 ? -17.100 -4.666 22.038 1.00 96.56 75 ASP A N 1
ATOM 579 C CA . ASP A 1 75 ? -16.895 -6.029 21.558 1.00 96.56 75 ASP A CA 1
ATOM 580 C C . ASP A 1 75 ? -16.070 -6.042 20.263 1.00 96.56 75 ASP A C 1
ATOM 582 O O . ASP A 1 75 ? -15.069 -6.759 20.186 1.00 96.56 75 ASP A O 1
ATOM 586 N N . ASP A 1 76 ? -16.372 -5.156 19.309 1.00 95.19 76 ASP A N 1
ATOM 587 C CA . ASP A 1 76 ? -15.604 -4.987 18.068 1.00 95.19 76 ASP A CA 1
ATOM 588 C C . ASP A 1 76 ? -14.161 -4.540 18.348 1.00 95.19 76 ASP A C 1
ATOM 590 O O . ASP A 1 76 ? -13.202 -5.045 17.749 1.00 95.19 76 ASP A O 1
ATOM 594 N N . THR A 1 77 ? -13.969 -3.624 19.305 1.00 93.62 77 THR A N 1
ATOM 595 C CA . THR A 1 77 ? -12.630 -3.164 19.702 1.00 93.62 77 THR A CA 1
ATOM 596 C C . THR A 1 77 ? -11.837 -4.295 20.362 1.00 93.62 77 THR A C 1
ATOM 598 O O . THR A 1 77 ? -10.663 -4.497 20.038 1.00 93.62 77 THR A O 1
ATOM 601 N N . LYS A 1 78 ? -12.460 -5.080 21.252 1.00 96.62 78 LYS A N 1
ATOM 602 C CA . LYS A 1 78 ? -11.826 -6.248 21.890 1.00 96.62 78 LYS A CA 1
ATOM 603 C C . LYS A 1 78 ? -11.471 -7.328 20.868 1.00 96.62 78 LYS A C 1
ATOM 605 O O . LYS A 1 78 ? -10.357 -7.856 20.917 1.00 96.62 78 LYS A O 1
ATOM 610 N N . ALA A 1 79 ? -12.364 -7.609 19.919 1.00 95.88 79 ALA A N 1
ATOM 611 C CA . ALA A 1 79 ? -12.111 -8.531 18.816 1.00 95.88 79 ALA A CA 1
ATOM 612 C C . ALA A 1 79 ? -10.933 -8.054 17.950 1.00 95.88 79 ALA A C 1
ATOM 614 O O . ALA A 1 79 ? -10.008 -8.821 17.685 1.00 95.88 79 ALA A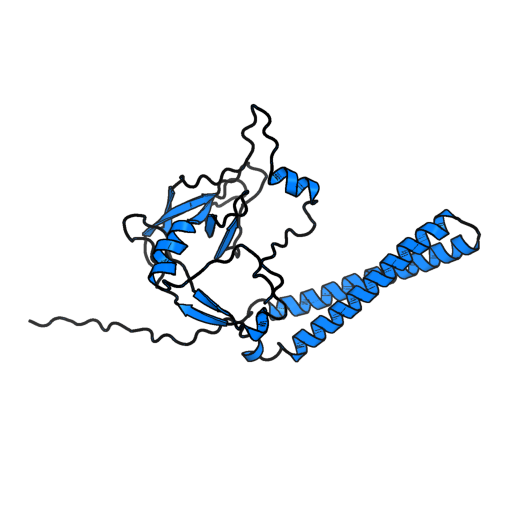 O 1
ATOM 615 N N . THR A 1 80 ? -10.896 -6.762 17.612 1.00 93.38 80 THR A N 1
ATOM 616 C CA . THR A 1 80 ? -9.790 -6.147 16.860 1.00 93.38 80 THR A CA 1
ATOM 617 C C . THR A 1 80 ? -8.453 -6.301 17.590 1.00 93.38 80 THR A C 1
ATOM 619 O O . THR A 1 80 ? -7.454 -6.685 16.982 1.00 93.38 80 THR A O 1
ATOM 622 N N . ILE A 1 81 ? -8.410 -6.060 18.906 1.00 93.56 81 ILE A N 1
ATOM 623 C CA . ILE A 1 81 ? -7.193 -6.261 19.712 1.00 93.56 81 ILE A CA 1
ATOM 624 C C . ILE A 1 81 ? -6.753 -7.728 19.690 1.00 93.56 81 ILE A C 1
ATOM 626 O O . ILE A 1 81 ? -5.554 -8.004 19.583 1.00 93.56 81 ILE A O 1
ATOM 630 N N . ALA A 1 82 ? -7.691 -8.671 19.799 1.00 94.81 82 ALA A N 1
ATOM 631 C CA . ALA A 1 82 ? -7.384 -10.096 19.760 1.00 94.81 82 ALA A CA 1
ATOM 632 C C . ALA A 1 82 ? -6.774 -10.507 18.410 1.00 94.81 82 ALA A C 1
ATOM 634 O O . ALA A 1 82 ? -5.730 -11.163 18.393 1.00 94.81 82 ALA A O 1
ATOM 635 N N . GLU A 1 83 ? -7.359 -10.067 17.295 1.00 92.31 83 GLU A N 1
ATOM 636 C CA . GLU A 1 83 ? -6.834 -10.335 15.952 1.00 92.31 83 GLU A CA 1
ATOM 637 C C . GLU A 1 83 ? -5.466 -9.681 15.722 1.00 92.31 83 GLU A C 1
ATOM 639 O O . GLU A 1 83 ? -4.541 -10.343 15.250 1.00 92.31 83 GLU A O 1
ATOM 644 N N . LEU A 1 84 ? -5.265 -8.430 16.156 1.00 90.44 84 LEU A N 1
ATOM 645 C CA . LEU A 1 84 ? -3.955 -7.772 16.079 1.00 90.44 84 LEU A CA 1
ATOM 646 C C . LEU A 1 84 ? -2.886 -8.519 16.885 1.00 90.44 84 LEU A C 1
ATOM 648 O O . LEU A 1 84 ? -1.760 -8.687 16.418 1.00 90.44 84 LEU A O 1
ATOM 652 N N . ARG A 1 85 ? -3.224 -9.016 18.081 1.00 90.25 85 ARG A N 1
ATOM 653 C CA . ARG A 1 85 ? -2.303 -9.830 18.889 1.00 90.25 85 ARG A CA 1
ATOM 654 C C . ARG A 1 85 ? -1.948 -11.146 18.200 1.00 90.25 85 ARG A C 1
ATOM 656 O O . ARG A 1 85 ? -0.774 -11.515 18.207 1.00 90.25 85 ARG A O 1
ATOM 663 N N . LYS A 1 86 ? -2.922 -11.831 17.588 1.00 91.81 86 LYS A N 1
ATOM 664 C CA . LYS A 1 86 ? -2.675 -13.050 16.796 1.00 91.81 86 LYS A CA 1
ATOM 665 C C . LYS A 1 86 ? -1.766 -12.758 15.607 1.00 91.81 86 LYS A C 1
ATOM 667 O O . LYS A 1 86 ? -0.767 -13.449 15.422 1.00 91.81 86 LYS A O 1
ATOM 672 N N . PHE A 1 87 ? -2.060 -11.699 14.856 1.00 85.44 87 PHE A N 1
ATOM 673 C CA . PHE A 1 87 ? -1.239 -11.257 13.734 1.00 85.44 87 PHE A CA 1
ATOM 674 C C . PHE A 1 87 ? 0.199 -10.947 14.173 1.00 85.44 87 PHE A C 1
ATOM 676 O O . PHE A 1 87 ? 1.153 -11.361 13.520 1.00 85.44 87 PHE A O 1
ATOM 683 N N . PHE A 1 88 ? 0.386 -10.293 15.322 1.00 84.19 88 PHE A N 1
ATOM 684 C CA . PHE A 1 88 ? 1.723 -10.004 15.847 1.00 84.19 88 PHE A CA 1
ATOM 685 C C . PHE A 1 88 ? 2.468 -11.253 16.307 1.00 84.19 88 PHE A C 1
ATOM 687 O O . PHE A 1 88 ? 3.674 -11.350 16.086 1.00 84.19 88 PHE A O 1
ATOM 694 N N . ALA A 1 89 ? 1.773 -12.209 16.922 1.00 88.19 89 ALA A N 1
ATOM 695 C CA . ALA A 1 89 ? 2.364 -13.494 17.272 1.00 88.19 89 ALA A CA 1
ATOM 696 C C . ALA A 1 89 ? 2.819 -14.253 16.016 1.00 88.19 89 ALA A C 1
ATOM 698 O O . ALA A 1 89 ? 3.934 -14.769 15.999 1.00 88.19 89 ALA A O 1
ATOM 699 N N . MET A 1 90 ? 2.004 -14.244 14.955 1.00 86.25 90 MET A N 1
ATOM 700 C CA . MET A 1 90 ? 2.354 -14.805 13.647 1.00 86.25 90 MET A CA 1
ATOM 701 C C . MET A 1 90 ? 3.588 -14.115 13.057 1.00 86.25 90 MET A C 1
ATOM 703 O O . MET A 1 90 ? 4.566 -14.789 12.757 1.00 86.25 90 MET A O 1
ATOM 707 N N . LEU A 1 91 ? 3.620 -12.778 12.990 1.00 83.25 91 LEU A N 1
ATOM 708 C CA . LEU A 1 91 ? 4.789 -12.049 12.478 1.00 83.25 91 LEU A CA 1
ATOM 709 C C . LEU A 1 91 ? 6.061 -12.369 13.266 1.00 83.25 91 LEU A C 1
ATOM 711 O O . LEU A 1 91 ? 7.125 -12.564 12.685 1.00 83.25 91 LEU A O 1
ATOM 715 N N . LYS A 1 92 ? 5.967 -12.427 14.596 1.00 83.19 92 LYS A N 1
ATOM 716 C CA . LYS A 1 92 ? 7.121 -12.733 15.441 1.00 83.19 92 LYS A CA 1
ATOM 717 C C . LYS A 1 92 ? 7.595 -14.174 15.267 1.00 83.19 92 LYS A C 1
ATOM 719 O O . LYS A 1 92 ? 8.783 -14.422 15.391 1.00 83.19 92 LYS A O 1
ATOM 724 N N . LYS A 1 93 ? 6.688 -15.115 15.026 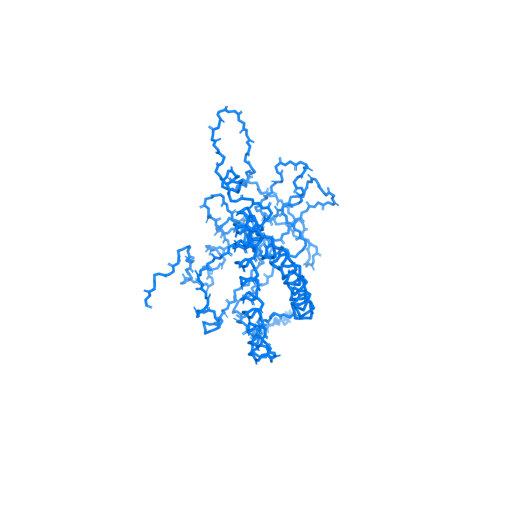1.00 85.81 93 LYS A N 1
ATOM 725 C CA . LYS A 1 93 ? 7.027 -16.527 14.857 1.00 85.81 93 LYS A CA 1
ATOM 726 C C . LYS A 1 93 ? 7.583 -16.807 13.462 1.00 85.81 93 LYS A C 1
ATOM 728 O O . LYS A 1 93 ? 8.624 -17.437 13.332 1.00 85.81 93 LYS A O 1
ATOM 733 N N . ASP A 1 94 ? 6.888 -16.331 12.438 1.00 82.75 94 ASP A N 1
ATOM 734 C CA . ASP A 1 94 ? 7.120 -16.764 11.064 1.00 82.75 94 ASP A CA 1
ATOM 735 C C . ASP A 1 94 ? 8.061 -15.804 10.314 1.00 82.75 94 ASP A C 1
ATOM 737 O O . ASP A 1 94 ? 8.728 -16.228 9.377 1.00 82.75 94 ASP A O 1
ATOM 741 N N . TRP A 1 95 ? 8.205 -14.543 10.758 1.00 82.75 95 TRP A N 1
ATOM 742 C CA . TRP A 1 95 ? 9.004 -13.501 10.085 1.00 82.75 95 TRP A CA 1
ATOM 743 C C . TRP A 1 95 ? 10.162 -12.932 10.935 1.00 82.75 95 TRP A C 1
ATOM 745 O O . TRP A 1 95 ? 10.801 -11.948 10.535 1.00 82.75 95 TRP A O 1
ATOM 755 N N . SER A 1 96 ? 10.467 -13.515 12.105 1.00 81.38 96 SER A N 1
ATOM 756 C CA . SER A 1 96 ? 11.614 -13.079 12.926 1.00 81.38 96 SER A CA 1
ATOM 757 C C . SER A 1 96 ? 12.947 -13.363 12.258 1.00 81.38 96 SER A C 1
ATOM 759 O O . SER A 1 96 ? 13.848 -12.538 12.355 1.00 81.38 96 SER A O 1
ATOM 761 N N . GLU A 1 97 ? 13.077 -14.483 11.557 1.00 82.44 97 GLU A N 1
ATOM 762 C CA . GLU A 1 97 ? 14.330 -14.858 10.913 1.00 82.44 97 GLU A CA 1
ATOM 763 C C . GLU A 1 97 ? 14.5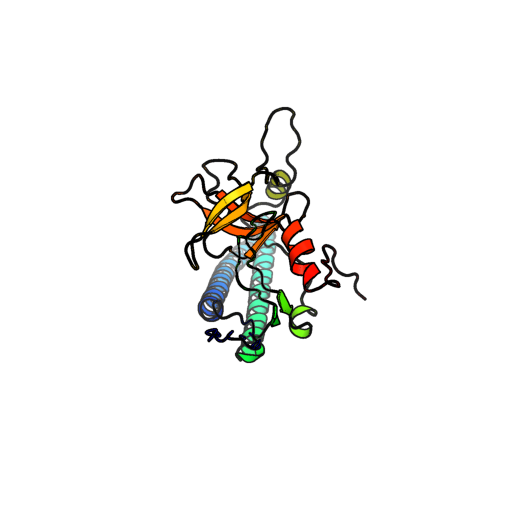14 -14.102 9.603 1.00 82.44 97 GLU A C 1
ATOM 765 O O . GLU A 1 97 ? 13.584 -13.973 8.809 1.00 82.44 97 GLU A O 1
ATOM 770 N N . VAL A 1 98 ? 15.730 -13.612 9.359 1.00 80.38 98 VAL A N 1
ATOM 771 C CA . VAL A 1 98 ? 16.063 -12.806 8.172 1.00 80.38 98 VAL A CA 1
ATOM 772 C C . VAL A 1 98 ? 15.695 -13.538 6.876 1.00 80.38 98 VAL A C 1
ATOM 774 O O . VAL A 1 98 ? 15.070 -12.952 5.996 1.00 80.38 98 VAL A O 1
ATOM 777 N N . ASN A 1 99 ? 15.970 -14.840 6.802 1.00 83.25 99 ASN A N 1
ATOM 778 C CA . ASN A 1 99 ? 15.678 -15.656 5.621 1.00 83.25 99 ASN A CA 1
ATOM 779 C C . ASN A 1 99 ? 14.172 -15.799 5.356 1.00 83.25 99 ASN A C 1
ATOM 781 O O . ASN A 1 99 ? 13.737 -15.859 4.206 1.00 83.25 99 ASN A O 1
ATOM 785 N N . ASN A 1 100 ? 13.345 -15.764 6.402 1.00 82.69 100 ASN A N 1
ATOM 786 C CA . ASN A 1 100 ? 11.896 -15.827 6.236 1.00 82.69 100 ASN A CA 1
ATOM 787 C C . ASN A 1 100 ? 11.320 -14.511 5.704 1.00 82.69 100 ASN A C 1
ATOM 789 O O . ASN A 1 100 ? 10.228 -14.504 5.137 1.00 82.69 100 ASN A O 1
ATOM 793 N N . ARG A 1 101 ? 12.065 -13.407 5.812 1.00 83.06 101 ARG A N 1
ATOM 794 C CA . ARG A 1 101 ? 11.655 -12.085 5.321 1.00 83.06 101 ARG A CA 1
ATOM 795 C C . ARG A 1 101 ? 11.932 -11.873 3.842 1.00 83.06 101 ARG A C 1
ATOM 797 O O . ARG A 1 101 ? 11.507 -10.855 3.307 1.00 83.06 101 ARG A O 1
ATOM 804 N N . ILE A 1 102 ? 12.643 -12.789 3.190 1.00 85.69 102 ILE A N 1
ATOM 805 C CA . ILE A 1 102 ? 12.892 -12.702 1.753 1.00 85.69 102 ILE A CA 1
ATOM 806 C C . ILE A 1 102 ? 11.557 -12.878 1.034 1.00 85.69 102 ILE A C 1
ATOM 808 O O . ILE A 1 102 ? 10.956 -13.946 1.096 1.00 85.69 102 ILE A O 1
ATOM 812 N N . ILE A 1 103 ? 11.063 -11.822 0.398 1.00 87.25 103 ILE A N 1
ATOM 813 C CA . ILE A 1 103 ? 9.770 -11.830 -0.305 1.00 87.25 103 ILE A CA 1
ATOM 814 C C . ILE A 1 103 ? 9.916 -12.128 -1.800 1.00 87.25 103 ILE A C 1
ATOM 816 O O . ILE A 1 103 ? 8.931 -12.326 -2.507 1.00 87.25 103 ILE A O 1
ATOM 820 N N . GLY A 1 104 ? 11.148 -12.157 -2.290 1.00 89.25 104 GLY A N 1
ATOM 821 C CA . GLY A 1 104 ? 11.465 -12.390 -3.683 1.00 89.25 104 GLY A CA 1
ATOM 822 C C . GLY A 1 104 ? 12.910 -12.035 -3.979 1.00 89.25 104 GLY A C 1
ATOM 823 O O . GLY A 1 104 ? 13.670 -11.640 -3.091 1.00 89.25 104 GLY A O 1
ATOM 824 N N . HIS A 1 105 ? 13.264 -12.149 -5.251 1.00 90.19 105 HIS A N 1
ATOM 825 C CA . HIS A 1 105 ? 14.626 -11.958 -5.729 1.00 90.19 105 HIS A CA 1
ATOM 826 C C . HIS A 1 105 ? 14.623 -11.072 -6.964 1.00 90.19 105 HIS A C 1
ATOM 828 O O . HIS A 1 105 ? 13.754 -11.208 -7.830 1.00 90.19 105 HIS A O 1
ATOM 834 N N . VAL A 1 106 ? 15.599 -10.176 -7.062 1.00 90.38 106 VAL A N 1
ATOM 835 C CA . VAL A 1 106 ? 15.836 -9.416 -8.291 1.00 90.38 106 VAL A CA 1
ATOM 836 C C . VAL A 1 106 ? 16.252 -10.391 -9.389 1.00 90.38 106 VAL A C 1
ATOM 838 O O . VAL A 1 106 ? 17.224 -11.125 -9.231 1.00 90.38 106 VAL A O 1
ATOM 841 N N . VAL A 1 107 ? 15.523 -10.397 -10.503 1.00 93.81 107 VAL A N 1
ATOM 842 C CA . VAL A 1 107 ? 15.864 -11.205 -11.686 1.00 93.81 107 VAL A CA 1
ATOM 843 C C . VAL A 1 107 ? 16.479 -10.368 -12.798 1.00 93.81 107 VAL A C 1
ATOM 845 O O . VAL A 1 107 ? 17.199 -10.901 -13.636 1.00 93.81 107 VAL A O 1
ATOM 848 N N . TRP A 1 108 ? 16.227 -9.057 -12.803 1.00 93.50 108 TRP A N 1
ATOM 849 C CA . TRP A 1 108 ? 16.805 -8.145 -13.780 1.00 93.50 108 TRP A CA 1
ATOM 850 C C . TRP A 1 108 ? 16.815 -6.711 -13.263 1.00 93.50 108 TRP A C 1
ATOM 852 O O . TRP A 1 108 ? 15.798 -6.209 -12.793 1.00 93.50 108 TRP A O 1
ATOM 862 N N . SER A 1 109 ? 17.966 -6.055 -13.364 1.00 90.75 109 SER A N 1
ATOM 863 C CA . SER A 1 109 ? 18.157 -4.652 -12.995 1.00 90.75 109 SER A CA 1
ATOM 864 C C . SER A 1 109 ? 19.219 -4.061 -13.925 1.00 90.75 109 SER A C 1
ATOM 866 O O . SER A 1 109 ? 20.412 -4.166 -13.629 1.00 90.75 109 SER A O 1
ATOM 868 N N . PRO A 1 110 ? 18.833 -3.523 -15.092 1.00 87.31 110 PRO A N 1
ATOM 869 C CA . PRO A 1 110 ? 19.779 -2.914 -16.014 1.00 87.31 110 PRO A CA 1
ATOM 870 C C . PRO A 1 110 ? 20.423 -1.668 -15.385 1.00 87.31 110 PRO A C 1
ATOM 872 O O . PRO A 1 110 ? 19.842 -1.068 -14.478 1.00 87.31 110 PRO A O 1
ATOM 875 N N . PRO A 1 111 ? 21.606 -1.241 -15.863 1.00 83.19 111 PRO A N 1
ATOM 876 C CA . PRO A 1 111 ? 22.189 0.029 -15.451 1.00 83.19 111 PRO A CA 1
ATOM 877 C C . PRO A 1 111 ? 21.214 1.187 -15.675 1.00 83.19 111 PRO A C 1
ATOM 879 O O . PRO A 1 111 ? 20.527 1.229 -16.699 1.00 83.19 111 PRO A O 1
ATOM 882 N N . ILE A 1 112 ? 21.199 2.142 -14.743 1.00 77.69 112 ILE A N 1
ATOM 883 C CA . ILE A 1 112 ? 20.401 3.359 -14.888 1.00 77.69 112 ILE A CA 1
ATOM 884 C C . ILE A 1 112 ? 20.938 4.155 -16.079 1.00 77.69 112 ILE A C 1
ATOM 886 O O . ILE A 1 112 ? 22.114 4.521 -16.117 1.00 77.69 112 ILE A O 1
ATOM 890 N N . THR A 1 113 ? 20.074 4.443 -17.050 1.00 73.06 113 THR A N 1
ATOM 891 C CA . THR A 1 113 ? 20.418 5.244 -18.236 1.00 73.06 113 THR A CA 1
ATOM 892 C C . THR A 1 113 ? 19.301 6.224 -18.565 1.00 73.06 113 THR A C 1
ATOM 894 O O . THR A 1 113 ? 18.141 5.891 -18.363 1.00 73.06 113 THR A O 1
ATOM 897 N N . GLY A 1 114 ? 19.609 7.389 -19.137 1.00 62.62 114 GLY A N 1
ATOM 898 C CA . GLY A 1 114 ? 18.589 8.346 -19.598 1.00 62.62 114 GLY A CA 1
ATOM 899 C C . GLY A 1 114 ? 18.982 9.101 -20.863 1.00 62.62 114 GLY A C 1
ATOM 900 O O . GLY A 1 114 ? 18.703 10.281 -20.982 1.00 62.62 114 GLY A O 1
ATOM 901 N N . LEU A 1 115 ? 19.702 8.444 -21.779 1.00 58.28 115 LEU A N 1
ATOM 902 C CA . LEU A 1 115 ? 20.287 9.081 -22.972 1.00 58.28 115 LEU A CA 1
ATOM 903 C C . LEU A 1 115 ? 19.977 8.358 -24.287 1.00 58.28 115 LEU A C 1
ATOM 905 O O . LEU A 1 115 ? 20.480 8.750 -25.339 1.00 58.28 115 LEU A O 1
ATOM 909 N N . THR A 1 116 ? 19.195 7.279 -24.267 1.00 58.09 116 THR A N 1
ATOM 910 C CA . THR A 1 116 ? 18.958 6.502 -25.485 1.00 58.09 116 THR A CA 1
ATOM 911 C C . THR A 1 116 ? 17.889 7.159 -26.347 1.00 58.09 116 THR A C 1
ATOM 913 O O . THR A 1 116 ? 16.726 7.289 -25.954 1.00 58.09 116 THR A O 1
ATOM 916 N N . ALA A 1 117 ? 18.304 7.562 -27.549 1.00 56.97 117 ALA A N 1
ATOM 917 C CA . ALA A 1 117 ? 17.409 7.911 -28.640 1.00 56.97 117 ALA A CA 1
ATOM 918 C C . ALA A 1 117 ? 16.404 6.766 -28.901 1.00 56.97 117 ALA A C 1
ATOM 920 O O . ALA A 1 117 ? 16.738 5.602 -28.669 1.00 56.97 117 ALA A O 1
ATOM 921 N N . PRO A 1 118 ? 15.193 7.068 -29.396 1.00 67.19 118 PRO A 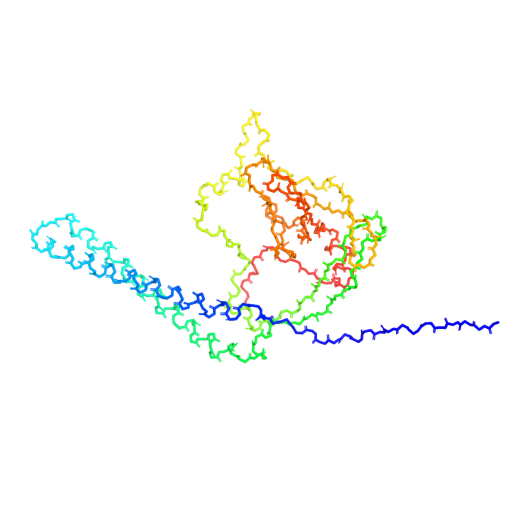N 1
ATOM 922 C CA . PRO A 1 118 ? 14.724 8.388 -29.825 1.00 67.19 118 PRO A CA 1
ATOM 923 C C . PRO A 1 118 ? 14.089 9.233 -28.708 1.00 67.19 118 PRO A C 1
ATOM 925 O O . PRO A 1 118 ? 13.812 10.406 -28.936 1.00 67.19 118 PRO A O 1
ATOM 928 N N . HIS A 1 119 ? 13.865 8.671 -27.517 1.00 69.00 119 HIS A N 1
ATOM 929 C CA . HIS A 1 119 ? 12.998 9.302 -26.518 1.00 69.00 119 HIS A CA 1
ATOM 930 C C . HIS A 1 119 ? 13.716 9.930 -25.319 1.00 69.00 119 HIS A C 1
ATOM 932 O O . HIS A 1 119 ? 13.203 10.893 -24.761 1.00 69.00 119 HIS A O 1
ATOM 938 N N . GLY A 1 120 ? 14.877 9.405 -24.909 1.00 72.88 120 GLY A N 1
ATOM 939 C CA . GLY A 1 120 ? 15.606 9.926 -23.747 1.00 72.88 120 GLY A CA 1
ATOM 940 C C . GLY A 1 120 ? 14.907 9.702 -22.397 1.00 72.88 120 GLY A C 1
ATOM 941 O O . GLY A 1 120 ? 15.147 10.468 -21.476 1.00 72.88 120 GLY A O 1
ATOM 942 N N . TYR A 1 121 ? 14.035 8.697 -22.260 1.00 79.88 121 TYR A N 1
ATOM 943 C CA . TYR A 1 121 ? 13.404 8.350 -20.977 1.00 79.88 121 TYR A CA 1
ATOM 944 C C . TYR A 1 121 ? 14.408 7.752 -19.974 1.00 79.88 121 TYR A C 1
ATOM 946 O O . TYR A 1 121 ? 15.356 7.065 -20.366 1.00 79.88 121 TYR A O 1
ATOM 954 N N . THR A 1 122 ? 14.168 7.951 -18.672 1.00 76.69 122 THR A N 1
ATOM 955 C CA . THR A 1 122 ? 14.943 7.298 -17.603 1.00 76.69 122 THR A CA 1
ATOM 956 C C . THR A 1 122 ? 14.615 5.800 -17.548 1.00 76.69 122 THR A C 1
ATOM 958 O O . THR A 1 122 ? 13.501 5.403 -17.201 1.00 76.69 122 THR A O 1
ATOM 961 N N . ARG A 1 123 ? 15.608 4.950 -17.824 1.00 81.81 123 ARG A N 1
ATOM 962 C CA . ARG A 1 123 ? 15.585 3.507 -17.559 1.00 81.81 123 ARG A CA 1
ATOM 963 C C . ARG A 1 123 ? 16.084 3.241 -16.142 1.00 81.81 123 ARG A C 1
ATOM 965 O O . ARG A 1 123 ? 17.246 2.904 -15.951 1.00 81.81 123 ARG A O 1
ATOM 972 N N . ASP A 1 124 ? 15.207 3.412 -15.166 1.00 82.50 124 ASP A N 1
ATOM 973 C CA . ASP A 1 124 ? 15.453 3.071 -13.763 1.00 82.50 124 ASP A CA 1
ATOM 974 C C . ASP A 1 124 ? 14.411 2.034 -13.335 1.00 82.50 124 ASP A C 1
ATOM 976 O O . ASP A 1 124 ? 13.325 2.372 -12.876 1.00 82.50 124 ASP A O 1
ATOM 980 N N . VAL A 1 125 ? 14.688 0.762 -13.634 1.00 86.00 125 VAL A N 1
ATOM 981 C CA . VAL A 1 125 ? 13.731 -0.339 -13.475 1.00 86.00 125 VAL A CA 1
ATOM 982 C C . VAL A 1 125 ? 14.413 -1.558 -12.882 1.00 86.00 125 VAL A C 1
ATOM 984 O O . VAL A 1 125 ? 15.557 -1.868 -13.203 1.00 86.00 125 VAL A O 1
ATOM 987 N N . CYS A 1 126 ? 13.679 -2.283 -12.048 1.00 88.44 126 CYS A N 1
ATOM 988 C CA . CYS A 1 126 ? 14.080 -3.574 -11.519 1.00 88.44 126 CYS A CA 1
ATOM 989 C C . CYS A 1 126 ? 12.888 -4.533 -11.599 1.00 88.44 126 CYS A C 1
ATOM 991 O O . CYS A 1 126 ? 11.767 -4.173 -11.238 1.00 88.44 126 CYS A O 1
ATOM 993 N N . VAL A 1 127 ? 13.128 -5.750 -12.084 1.00 90.25 127 VAL A N 1
ATOM 994 C CA . VAL A 1 127 ? 12.144 -6.833 -12.106 1.00 90.25 127 VAL A CA 1
ATOM 995 C C . VAL A 1 127 ? 12.480 -7.793 -10.977 1.00 90.25 127 VAL A C 1
ATOM 997 O O . VAL A 1 127 ? 13.584 -8.338 -10.900 1.00 90.25 127 VAL A O 1
ATOM 1000 N N . ILE A 1 128 ? 11.502 -7.999 -10.099 1.00 90.31 128 ILE A N 1
ATOM 1001 C CA . ILE A 1 128 ? 11.609 -8.856 -8.921 1.00 90.31 128 ILE A CA 1
ATOM 1002 C C . ILE A 1 128 ? 10.664 -10.038 -9.110 1.00 90.31 128 ILE A C 1
ATOM 1004 O O . ILE A 1 128 ? 9.467 -9.866 -9.341 1.00 90.31 128 ILE A O 1
ATOM 1008 N N . LYS A 1 129 ? 11.194 -11.252 -8.974 1.00 90.31 129 LYS A N 1
ATOM 1009 C CA . LYS A 1 129 ? 10.391 -12.470 -8.891 1.00 90.31 129 LYS A CA 1
ATOM 1010 C C . LYS A 1 129 ? 9.970 -12.679 -7.442 1.00 90.31 129 LYS A C 1
ATOM 1012 O O . LYS A 1 129 ? 10.810 -12.974 -6.594 1.00 90.31 129 LYS A O 1
ATOM 1017 N N . LEU A 1 130 ? 8.678 -12.522 -7.171 1.00 89.62 130 LEU A N 1
ATOM 1018 C CA . LEU A 1 130 ? 8.102 -12.725 -5.842 1.00 89.62 130 LEU A CA 1
ATOM 1019 C C . LEU A 1 130 ? 7.957 -14.213 -5.503 1.00 89.62 130 LEU A C 1
ATOM 1021 O O . LEU A 1 130 ? 7.720 -15.051 -6.378 1.00 89.62 130 LEU A O 1
ATOM 1025 N N . ASP A 1 131 ? 8.069 -14.525 -4.215 1.00 87.81 131 ASP A N 1
ATOM 1026 C CA . ASP A 1 131 ? 7.813 -15.855 -3.669 1.00 87.81 131 ASP A CA 1
ATOM 1027 C C . ASP A 1 131 ? 6.306 -16.161 -3.697 1.00 87.81 131 ASP A C 1
ATOM 1029 O O . ASP A 1 131 ? 5.513 -15.637 -2.912 1.00 87.81 131 ASP A O 1
ATOM 1033 N N . LYS A 1 132 ? 5.896 -17.031 -4.623 1.00 85.69 132 LYS A N 1
ATOM 1034 C CA . LYS A 1 132 ? 4.488 -17.374 -4.857 1.00 85.69 132 LYS A CA 1
ATOM 1035 C C . LYS A 1 132 ? 3.791 -17.890 -3.592 1.00 85.69 132 LYS A C 1
ATOM 1037 O O . LYS A 1 132 ? 2.627 -17.557 -3.377 1.00 85.69 132 LYS A O 1
ATOM 1042 N N . GLU A 1 133 ? 4.482 -18.666 -2.761 1.00 85.56 133 GLU A N 1
ATOM 1043 C CA . GLU A 1 133 ? 3.900 -19.288 -1.567 1.00 85.56 133 GLU A CA 1
ATOM 1044 C C . GLU A 1 133 ? 3.638 -18.261 -0.465 1.00 85.56 133 GLU A C 1
ATOM 1046 O O . GLU A 1 133 ? 2.657 -18.373 0.270 1.00 85.56 133 GLU A O 1
ATOM 1051 N N . LYS A 1 134 ? 4.458 -17.207 -0.397 1.00 81.88 134 LYS A N 1
ATOM 1052 C CA . LYS A 1 134 ? 4.273 -16.115 0.569 1.00 81.88 134 LYS A CA 1
ATOM 1053 C C . LYS A 1 134 ? 3.140 -15.167 0.190 1.00 81.88 134 LYS A C 1
ATOM 1055 O O . LYS A 1 134 ? 2.482 -14.629 1.081 1.00 81.88 134 LYS A O 1
ATOM 1060 N N . PHE A 1 135 ? 2.903 -14.956 -1.106 1.00 77.88 135 PHE A N 1
ATOM 1061 C CA . PHE A 1 135 ? 1.919 -13.976 -1.573 1.00 77.88 135 PHE A CA 1
ATOM 1062 C C . PHE A 1 135 ? 0.557 -14.583 -1.904 1.00 77.88 135 PHE A C 1
ATOM 1064 O O . PHE A 1 135 ? -0.450 -14.043 -1.456 1.00 77.88 135 PHE A O 1
ATOM 1071 N N . LEU A 1 136 ? 0.481 -15.692 -2.645 1.00 78.44 136 LEU A N 1
ATOM 1072 C CA . LEU A 1 136 ? -0.805 -16.168 -3.170 1.00 78.44 136 LEU A CA 1
ATOM 1073 C C . LEU A 1 136 ? -1.882 -16.493 -2.130 1.00 78.44 136 LEU A C 1
ATOM 1075 O O . LEU A 1 136 ? -3.032 -16.153 -2.400 1.00 78.44 136 LEU A O 1
ATOM 1079 N N . PRO A 1 137 ? -1.581 -17.083 -0.957 1.00 81.50 137 PRO A N 1
ATOM 1080 C CA . PRO A 1 137 ? -2.624 -17.372 0.027 1.00 81.50 137 PRO A CA 1
ATOM 1081 C C . PRO A 1 137 ? -3.360 -16.119 0.525 1.00 81.50 137 PRO A C 1
ATOM 1083 O O . PRO A 1 137 ? -4.501 -16.212 0.969 1.00 81.50 137 PRO A O 1
ATOM 1086 N N . ASN A 1 138 ? -2.711 -14.949 0.462 1.00 74.56 138 ASN A N 1
ATOM 1087 C CA . ASN A 1 138 ? -3.222 -13.697 1.022 1.00 74.56 138 ASN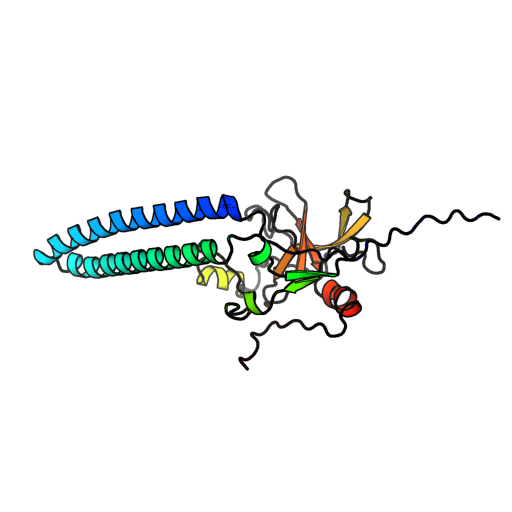 A CA 1
ATOM 1088 C C . ASN A 1 138 ? -3.407 -12.580 -0.018 1.00 74.56 138 ASN A C 1
ATOM 1090 O O . ASN A 1 138 ? -3.976 -11.536 0.308 1.00 74.56 138 ASN A O 1
ATOM 1094 N N . LEU A 1 139 ? -2.942 -12.766 -1.255 1.00 74.25 139 LEU A N 1
ATOM 1095 C CA . LEU A 1 139 ? -3.061 -11.773 -2.314 1.00 74.25 139 LEU A CA 1
ATOM 1096 C C . LEU A 1 139 ? -4.500 -11.753 -2.832 1.00 74.25 139 LEU A C 1
ATOM 1098 O O . LEU A 1 139 ? -4.888 -12.544 -3.684 1.00 74.25 139 LEU A O 1
ATOM 1102 N N . ARG A 1 140 ? -5.293 -10.807 -2.325 1.00 70.25 140 ARG A N 1
ATOM 1103 C CA . ARG A 1 140 ? -6.686 -10.587 -2.753 1.00 70.25 140 ARG A CA 1
ATOM 1104 C C . ARG A 1 140 ? -6.816 -9.731 -4.021 1.00 70.25 140 ARG A C 1
ATOM 1106 O O . ARG A 1 140 ? -7.926 -9.382 -4.404 1.00 70.25 140 ARG A O 1
ATOM 1113 N N . GLY A 1 141 ? -5.691 -9.391 -4.650 1.00 69.94 141 GLY A N 1
ATOM 1114 C CA . GLY A 1 141 ? -5.589 -8.450 -5.765 1.00 69.94 141 GLY A CA 1
ATOM 1115 C C . GLY A 1 141 ? -4.838 -7.174 -5.380 1.00 69.94 141 GLY A C 1
ATOM 1116 O O . GLY A 1 141 ? -4.402 -7.010 -4.238 1.00 69.94 141 GLY A O 1
ATOM 1117 N N . ASN A 1 142 ? -4.675 -6.274 -6.349 1.00 70.44 142 ASN A N 1
ATOM 1118 C CA . ASN A 1 142 ? -4.075 -4.963 -6.115 1.00 70.44 142 ASN A CA 1
ATOM 1119 C C . ASN A 1 142 ? -5.035 -4.110 -5.277 1.00 70.44 142 ASN A C 1
ATOM 1121 O O . ASN A 1 142 ? -6.197 -3.941 -5.639 1.00 70.44 142 ASN A O 1
ATOM 1125 N N . ALA A 1 143 ? -4.549 -3.566 -4.164 1.00 66.38 143 ALA A N 1
ATOM 1126 C CA . ALA A 1 143 ? -5.314 -2.683 -3.295 1.00 66.38 143 ALA A CA 1
ATOM 1127 C C . ALA A 1 143 ? -4.587 -1.345 -3.152 1.00 66.38 143 ALA A C 1
ATOM 1129 O O . ALA A 1 143 ? -3.373 -1.311 -2.957 1.00 66.38 143 ALA A O 1
ATOM 1130 N N . ILE A 1 144 ? -5.343 -0.251 -3.226 1.00 69.88 144 ILE A N 1
ATOM 1131 C CA . ILE A 1 144 ? -4.864 1.090 -2.894 1.00 69.88 144 ILE A CA 1
ATOM 1132 C C . ILE A 1 144 ? -5.517 1.472 -1.568 1.00 69.88 144 ILE A C 1
ATOM 1134 O O . ILE A 1 144 ? -6.740 1.589 -1.490 1.00 69.88 144 ILE A O 1
ATOM 1138 N N . ASP A 1 145 ? -4.709 1.653 -0.525 1.00 68.94 145 ASP A N 1
ATOM 1139 C CA . ASP A 1 145 ? -5.180 2.228 0.733 1.00 68.94 145 ASP A CA 1
ATOM 1140 C C . ASP A 1 145 ? -5.177 3.756 0.619 1.00 68.94 145 ASP A C 1
ATOM 1142 O O . ASP A 1 145 ? -4.129 4.396 0.544 1.00 68.94 145 ASP A O 1
ATOM 1146 N N . LEU A 1 146 ? -6.370 4.344 0.584 1.00 67.19 146 LEU A N 1
ATOM 1147 C CA . LEU A 1 146 ? -6.572 5.794 0.520 1.00 67.19 146 LEU A CA 1
ATOM 1148 C C . LEU A 1 146 ? -6.616 6.436 1.918 1.00 67.19 146 LEU A C 1
ATOM 1150 O O . LEU A 1 146 ? -6.802 7.651 2.057 1.00 67.19 146 LEU A O 1
ATOM 1154 N N . GLY A 1 147 ? -6.466 5.623 2.966 1.00 68.31 147 GLY A N 1
ATOM 1155 C CA . GLY A 1 147 ? -6.693 6.004 4.346 1.00 68.31 147 GLY A CA 1
ATOM 1156 C C . GLY A 1 147 ? -8.143 6.423 4.605 1.00 68.31 147 GLY A C 1
ATOM 1157 O O . GLY A 1 147 ? -9.055 6.199 3.815 1.00 68.31 147 GLY A O 1
ATOM 1158 N N . THR A 1 148 ? -8.365 7.075 5.744 1.00 74.44 148 THR A N 1
ATOM 1159 C CA . THR A 1 148 ? -9.703 7.489 6.208 1.00 74.44 148 THR A CA 1
ATOM 1160 C C . THR A 1 148 ? -9.968 8.988 6.059 1.00 74.44 148 THR A C 1
ATOM 1162 O O . THR A 1 148 ? -11.028 9.479 6.438 1.00 74.44 148 THR A O 1
ATOM 1165 N N . LYS A 1 149 ? -9.002 9.748 5.523 1.00 73.00 149 LYS A N 1
ATOM 1166 C CA . LYS A 1 149 ? -9.072 11.219 5.449 1.00 73.00 149 LYS A CA 1
ATOM 1167 C C . LYS A 1 149 ? -10.027 11.729 4.369 1.00 73.00 149 LYS A C 1
ATOM 1169 O O . LYS A 1 149 ? -10.486 12.867 4.453 1.00 73.00 149 LYS A O 1
ATOM 1174 N N . ILE A 1 150 ? -10.287 10.926 3.340 1.00 71.56 150 ILE A N 1
ATOM 1175 C CA . ILE A 1 150 ? -11.171 11.278 2.231 1.00 71.56 150 ILE A CA 1
ATOM 1176 C C . ILE A 1 150 ? -12.364 10.331 2.283 1.00 71.56 150 ILE A C 1
ATOM 1178 O O . ILE A 1 150 ? -12.223 9.129 2.096 1.00 71.56 150 ILE A O 1
ATOM 1182 N N . GLU A 1 151 ? -13.545 10.885 2.545 1.00 77.44 151 GLU A N 1
ATOM 1183 C CA . GLU A 1 151 ? -14.799 10.138 2.476 1.00 77.44 151 GLU A CA 1
ATOM 1184 C C . GLU A 1 151 ? -15.012 9.567 1.063 1.00 77.44 151 GLU A C 1
ATOM 1186 O O . GLU A 1 151 ? -14.722 10.241 0.069 1.00 77.44 151 GLU A O 1
ATOM 1191 N N . SER A 1 152 ? -15.571 8.360 0.959 1.00 74.88 152 SER A N 1
ATOM 1192 C CA . SER A 1 152 ? -15.799 7.662 -0.315 1.00 74.88 152 SER A CA 1
ATOM 1193 C C . SER A 1 152 ? -16.575 8.506 -1.333 1.00 74.88 152 SER A C 1
ATOM 1195 O O . SER A 1 152 ? -16.167 8.602 -2.489 1.00 74.88 152 SER A O 1
ATOM 1197 N N . GLY A 1 153 ? -17.643 9.195 -0.916 1.00 75.12 153 GLY A N 1
ATOM 1198 C CA . GLY A 1 153 ? -18.421 10.069 -1.801 1.00 75.12 153 GLY A CA 1
ATOM 1199 C C . GLY A 1 153 ? -17.609 11.250 -2.342 1.00 75.12 153 GLY A C 1
ATOM 1200 O O . GLY A 1 153 ? -17.709 11.599 -3.522 1.00 75.12 153 GLY A O 1
ATOM 1201 N N . LYS A 1 154 ? -16.744 11.838 -1.505 1.00 76.31 154 LYS A N 1
ATOM 1202 C CA . LYS A 1 154 ? -15.823 12.906 -1.916 1.00 76.31 154 LYS A CA 1
ATOM 1203 C C . LYS A 1 154 ? -14.755 12.375 -2.869 1.00 76.31 154 LYS A C 1
ATOM 1205 O O . LYS A 1 154 ? -14.471 13.040 -3.861 1.00 76.31 154 LYS A O 1
ATOM 1210 N N . PHE A 1 155 ? -14.199 11.199 -2.590 1.00 74.69 155 PHE A N 1
ATOM 1211 C CA . PHE A 1 155 ? -13.221 10.538 -3.452 1.00 74.69 155 PHE A CA 1
ATOM 1212 C C . PHE A 1 155 ? -13.794 10.260 -4.847 1.00 74.69 155 PHE A C 1
ATOM 1214 O O . PHE A 1 155 ? -13.222 10.694 -5.843 1.00 74.69 155 PHE A O 1
ATOM 1221 N N . MET A 1 156 ? -14.980 9.649 -4.923 1.00 73.25 156 MET A N 1
ATOM 1222 C CA . MET A 1 156 ? -15.644 9.360 -6.199 1.00 73.25 156 MET A CA 1
ATOM 1223 C C . MET A 1 156 ? -15.932 10.628 -7.008 1.00 73.25 156 MET A C 1
ATOM 1225 O O . MET A 1 156 ? -15.801 10.625 -8.228 1.00 73.25 156 MET A O 1
ATOM 1229 N N . ARG A 1 157 ? -16.266 11.741 -6.342 1.00 72.19 157 ARG A N 1
ATOM 1230 C CA . ARG A 1 157 ? -16.462 13.037 -7.008 1.00 72.19 157 ARG A CA 1
ATOM 1231 C C . ARG A 1 157 ? -15.166 13.632 -7.567 1.00 72.19 157 ARG A C 1
ATOM 1233 O O . ARG A 1 157 ? -15.231 14.370 -8.542 1.00 72.19 157 ARG A O 1
ATOM 1240 N N . LEU A 1 158 ? -14.018 13.351 -6.946 1.00 68.19 158 LEU A N 1
ATOM 1241 C CA . LEU A 1 158 ? -12.709 13.787 -7.444 1.00 68.19 158 LEU A CA 1
ATOM 1242 C C . LEU A 1 158 ? -12.256 12.964 -8.656 1.00 68.19 158 LEU A C 1
ATOM 1244 O O . LEU A 1 158 ? -11.664 13.529 -9.567 1.00 68.19 158 LEU A O 1
ATOM 1248 N N . LEU A 1 159 ? -12.554 11.661 -8.678 1.00 65.75 159 LEU A N 1
ATOM 1249 C CA . LEU A 1 159 ? -12.235 10.788 -9.814 1.00 65.75 159 LEU A CA 1
ATOM 1250 C C . LEU A 1 159 ? -13.142 11.028 -11.026 1.00 65.75 159 LEU A C 1
ATOM 1252 O O . LEU A 1 159 ? -12.677 10.985 -12.161 1.00 65.75 159 LEU A O 1
ATOM 1256 N N . TYR A 1 160 ? -14.424 11.303 -10.782 1.00 65.94 160 TYR A N 1
ATOM 1257 C CA . TYR A 1 160 ? -15.429 11.514 -11.823 1.00 65.94 160 TYR A CA 1
ATOM 1258 C C . TYR A 1 160 ? -16.068 12.899 -11.675 1.00 65.94 160 TYR A C 1
ATOM 1260 O O . TYR A 1 160 ? -17.226 13.007 -11.246 1.00 65.94 160 TYR A O 1
ATOM 1268 N N . PRO A 1 161 ? -15.338 13.983 -11.997 1.00 58.19 161 PRO A N 1
ATOM 1269 C CA . PRO A 1 161 ? -15.929 15.309 -12.004 1.00 58.19 161 PRO A CA 1
ATOM 1270 C C . PRO A 1 161 ? -17.068 15.322 -13.029 1.00 58.19 161 PRO A C 1
ATOM 1272 O O . PRO A 1 161 ? -16.880 15.006 -14.204 1.00 58.19 161 PRO A O 1
ATOM 1275 N N . ARG A 1 162 ? -18.286 15.655 -12.583 1.00 47.44 162 ARG A N 1
ATOM 1276 C CA . ARG A 1 162 ? -19.399 15.890 -13.510 1.00 47.44 162 ARG A CA 1
ATOM 1277 C C . ARG A 1 162 ? -18.974 17.009 -14.449 1.00 47.44 162 ARG A C 1
ATOM 1279 O O . ARG A 1 162 ? -18.628 18.086 -13.973 1.00 47.44 162 ARG A O 1
ATOM 1286 N N . ALA A 1 163 ? -19.022 16.755 -15.753 1.00 46.72 163 ALA A N 1
ATOM 1287 C CA . ALA A 1 163 ? -18.791 17.773 -16.763 1.00 46.72 163 ALA A CA 1
ATOM 1288 C C . ALA A 1 163 ? -19.881 18.852 -16.653 1.00 46.72 163 ALA A C 1
ATOM 1290 O O . ALA A 1 163 ? -20.950 18.747 -17.252 1.00 46.72 163 ALA A O 1
ATOM 1291 N N . THR A 1 164 ? -19.639 19.883 -15.852 1.00 37.59 164 THR A N 1
ATOM 1292 C CA . THR A 1 164 ? -20.314 21.166 -16.016 1.00 37.59 164 THR A CA 1
ATOM 1293 C C . THR A 1 164 ? -19.658 21.866 -17.205 1.00 37.59 164 THR A C 1
ATOM 1295 O O . THR A 1 164 ? -18.427 21.962 -17.233 1.00 37.59 164 THR A O 1
ATOM 1298 N N . PRO A 1 165 ? -20.419 22.337 -18.211 1.00 41.62 165 PRO A N 1
ATOM 1299 C CA . PRO A 1 165 ? -19.837 23.129 -19.284 1.00 41.62 165 PRO A CA 1
ATOM 1300 C C . PRO A 1 165 ? -19.271 24.411 -18.660 1.00 41.62 165 PRO A C 1
ATOM 1302 O O . PRO A 1 165 ? -20.013 25.147 -18.017 1.00 41.62 165 PRO A O 1
ATOM 1305 N N . LEU A 1 166 ? -17.968 24.642 -18.849 1.00 40.88 166 LEU A N 1
ATOM 1306 C CA . LEU A 1 166 ? -17.148 25.704 -18.245 1.00 40.88 166 LEU A CA 1
ATOM 1307 C C . LEU A 1 166 ? -16.820 25.540 -16.744 1.00 40.88 166 LEU A C 1
ATOM 1309 O O . LEU A 1 166 ? -17.217 26.359 -15.927 1.00 40.88 166 LEU A O 1
ATOM 1313 N N . ASP A 1 167 ? -15.999 24.547 -16.394 1.00 33.66 167 ASP A N 1
ATOM 1314 C CA . ASP A 1 167 ? -14.889 24.756 -15.445 1.00 33.66 167 ASP A CA 1
ATOM 1315 C C . ASP A 1 167 ? -13.813 23.678 -15.666 1.00 33.66 167 ASP A C 1
ATOM 1317 O O . ASP A 1 167 ? -14.058 22.478 -15.530 1.00 33.66 167 ASP A O 1
ATOM 1321 N N . SER A 1 168 ? -12.621 24.109 -16.063 1.00 36.88 168 SER A N 1
ATOM 1322 C CA . SER A 1 168 ? -11.436 23.312 -16.391 1.00 36.88 168 SER A CA 1
ATOM 1323 C C . SER A 1 168 ? -10.773 22.713 -15.139 1.00 36.88 168 SER A C 1
ATOM 1325 O O . SER A 1 168 ? -9.633 23.048 -14.825 1.00 36.88 168 SER A O 1
ATOM 1327 N N . SER A 1 169 ? -11.486 21.836 -14.422 1.00 37.56 169 SER A N 1
ATOM 1328 C CA . SER A 1 169 ? -11.184 21.471 -13.027 1.00 37.56 169 SER A CA 1
ATOM 1329 C C . SER A 1 169 ? -10.674 20.051 -12.745 1.00 37.56 169 SER A C 1
ATOM 1331 O O . SER A 1 169 ? -10.828 19.527 -11.642 1.00 37.56 169 SER A O 1
ATOM 1333 N N . SER A 1 170 ? -9.991 19.427 -13.706 1.00 40.91 170 SER A N 1
ATOM 1334 C CA . SER A 1 170 ? -9.264 18.167 -13.493 1.00 40.91 170 SER A CA 1
ATOM 1335 C C . SER A 1 170 ? -7.755 18.397 -13.580 1.00 40.91 170 SER A C 1
ATOM 1337 O O . SER A 1 170 ? -7.285 18.958 -14.571 1.00 40.91 170 SER A O 1
ATOM 1339 N N . SER A 1 171 ? -6.980 17.925 -12.595 1.00 41.62 171 SER A N 1
ATOM 1340 C CA . SER A 1 171 ? -5.520 17.805 -12.707 1.00 41.62 171 SER A CA 1
ATOM 1341 C C . SER A 1 171 ? -5.187 16.897 -13.893 1.00 41.62 171 SER A C 1
ATOM 1343 O O . SER A 1 171 ? -5.252 15.672 -13.789 1.00 41.62 171 SER A O 1
ATOM 1345 N N . ALA A 1 172 ? -4.897 17.488 -15.047 1.00 40.00 172 ALA A N 1
ATOM 1346 C CA . ALA A 1 172 ? -4.576 16.737 -16.244 1.00 40.00 172 ALA A CA 1
ATOM 1347 C C . ALA A 1 172 ? -3.129 16.243 -16.144 1.00 40.00 172 ALA A C 1
ATOM 1349 O O . ALA A 1 172 ? -2.186 17.018 -16.309 1.00 40.00 172 ALA A O 1
ATOM 1350 N N . ALA A 1 173 ? -2.945 14.941 -15.919 1.00 40.38 173 ALA A N 1
ATOM 1351 C CA . ALA A 1 173 ? -1.756 14.274 -16.427 1.00 40.38 173 ALA A CA 1
ATOM 1352 C C . ALA A 1 173 ? -1.840 14.392 -17.951 1.00 40.38 173 ALA A C 1
ATOM 1354 O O . ALA A 1 173 ? -2.628 13.700 -18.587 1.00 40.38 173 ALA A O 1
ATOM 1355 N N . SER A 1 174 ? -1.125 15.351 -18.536 1.00 39.31 174 SER A N 1
ATOM 1356 C CA . SER A 1 174 ? -1.026 15.436 -19.987 1.00 39.31 174 SER A CA 1
ATOM 1357 C C . SER A 1 174 ? 0.079 14.472 -20.406 1.00 39.31 174 SER A C 1
ATOM 1359 O O . SER A 1 174 ? 1.245 14.764 -20.127 1.00 39.31 174 SER A O 1
ATOM 1361 N N . PRO A 1 175 ? -0.220 13.361 -21.111 1.00 39.94 175 PRO A N 1
ATOM 1362 C CA . PRO A 1 175 ? 0.803 12.418 -21.579 1.00 39.94 175 PRO A CA 1
ATOM 1363 C C . PRO A 1 175 ? 1.815 13.063 -22.544 1.00 39.94 175 PRO A C 1
ATOM 1365 O O . PRO A 1 175 ? 2.771 12.430 -22.974 1.00 39.94 175 PRO A O 1
ATOM 1368 N N . ARG A 1 176 ? 1.582 14.327 -22.927 1.00 35.44 176 ARG A N 1
ATOM 1369 C CA . ARG A 1 176 ? 2.307 15.076 -23.955 1.00 35.44 176 ARG A CA 1
ATOM 1370 C C . ARG A 1 176 ? 3.259 16.145 -23.419 1.00 35.44 176 ARG A C 1
ATOM 1372 O O . ARG A 1 176 ? 3.910 16.805 -24.222 1.00 35.44 176 ARG A O 1
ATOM 1379 N N . ALA A 1 177 ? 3.354 16.350 -22.106 1.00 43.84 177 ALA A N 1
ATOM 1380 C CA . ALA A 1 177 ? 4.284 17.328 -21.545 1.00 43.84 177 ALA A CA 1
ATOM 1381 C C . ALA A 1 177 ? 5.623 16.661 -21.196 1.00 43.84 177 ALA A C 1
ATOM 1383 O O . ALA A 1 177 ? 5.889 16.334 -20.044 1.00 43.84 177 ALA A O 1
ATOM 1384 N N . SER A 1 178 ? 6.464 16.461 -22.214 1.00 48.22 178 SER A N 1
ATOM 1385 C CA . SER A 1 178 ? 7.875 16.108 -22.050 1.00 48.22 178 SER A CA 1
ATOM 1386 C C . SER A 1 178 ? 8.626 17.273 -21.408 1.00 48.22 178 SER A C 1
ATOM 1388 O O . SER A 1 178 ? 8.607 18.384 -21.949 1.00 48.22 178 SER A O 1
ATOM 1390 N N . ARG A 1 179 ? 9.333 17.046 -20.301 1.00 53.00 179 ARG A N 1
ATOM 1391 C CA . ARG A 1 179 ? 10.269 18.041 -19.764 1.00 53.00 179 ARG A CA 1
ATOM 1392 C C . ARG A 1 179 ? 11.604 17.407 -19.422 1.00 53.00 179 ARG A C 1
ATOM 1394 O O . ARG A 1 179 ? 11.649 16.348 -18.814 1.00 53.00 179 ARG A O 1
ATOM 1401 N N . THR A 1 180 ? 12.666 18.086 -19.839 1.00 52.09 180 THR A N 1
ATOM 1402 C CA . THR A 1 180 ? 14.047 17.650 -19.673 1.00 52.09 180 THR A 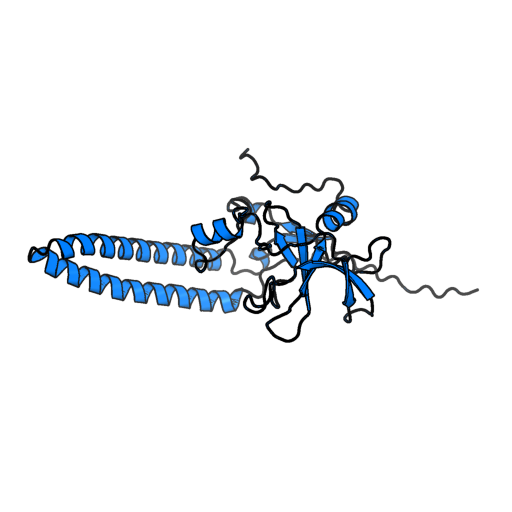CA 1
ATOM 1403 C C . THR A 1 180 ? 14.520 17.842 -18.233 1.00 52.09 180 THR A C 1
ATOM 1405 O O . THR A 1 180 ? 14.466 18.962 -17.714 1.00 52.09 180 THR A O 1
ATOM 1408 N N . ARG A 1 181 ? 15.009 16.774 -17.592 1.00 55.66 181 ARG A N 1
ATOM 1409 C CA . ARG A 1 181 ? 15.586 16.805 -16.238 1.00 55.66 181 ARG A CA 1
ATOM 1410 C C . ARG A 1 181 ? 17.063 16.431 -16.245 1.00 55.66 181 ARG A C 1
ATOM 1412 O O . ARG A 1 181 ? 17.431 15.418 -16.825 1.00 55.66 181 ARG A O 1
ATOM 1419 N N . ARG A 1 182 ? 17.876 17.195 -15.505 1.00 52.28 182 ARG A N 1
ATOM 1420 C CA . ARG A 1 182 ? 19.304 16.922 -15.297 1.00 52.28 182 ARG A CA 1
ATOM 1421 C C . ARG A 1 182 ? 19.526 16.023 -14.081 1.00 52.28 182 ARG A C 1
ATOM 1423 O O . ARG A 1 182 ? 19.293 16.452 -12.950 1.00 52.28 182 ARG A O 1
ATOM 1430 N N . TYR A 1 183 ? 20.025 14.812 -14.299 1.00 53.78 183 TYR A N 1
ATOM 1431 C CA . TYR A 1 183 ? 20.511 13.940 -13.224 1.00 53.78 183 TYR A CA 1
ATOM 1432 C C . TYR A 1 183 ? 21.967 14.283 -12.869 1.00 53.78 183 TYR A C 1
ATOM 1434 O O . TYR A 1 183 ? 22.739 14.718 -13.722 1.00 53.78 183 TYR A O 1
ATOM 1442 N N . GLY A 1 184 ? 22.333 14.151 -11.589 1.00 49.59 184 GLY A N 1
ATOM 1443 C CA . GLY A 1 184 ? 23.669 14.502 -11.081 1.00 49.59 184 GLY A CA 1
ATOM 1444 C C . GLY A 1 184 ? 24.450 13.352 -10.441 1.00 49.59 184 GLY A C 1
ATOM 1445 O O . GLY A 1 184 ? 25.606 13.549 -10.089 1.00 49.59 184 GLY A O 1
ATOM 1446 N N . LEU A 1 185 ? 23.850 12.167 -10.276 1.00 47.31 185 LEU A N 1
ATOM 1447 C CA . LEU A 1 185 ? 24.448 11.091 -9.472 1.00 47.31 185 LEU A CA 1
ATOM 1448 C C . LEU A 1 185 ? 25.483 10.237 -10.237 1.00 47.31 185 LEU A C 1
ATOM 1450 O O . LEU A 1 185 ? 26.373 9.678 -9.608 1.00 47.31 185 LEU A O 1
ATOM 1454 N N . PHE A 1 186 ? 25.403 10.167 -11.574 1.00 45.34 186 PHE A N 1
ATOM 1455 C CA . PHE A 1 186 ? 26.289 9.347 -12.428 1.00 45.34 186 PHE A CA 1
ATOM 1456 C C . PHE A 1 186 ? 26.783 10.079 -13.695 1.00 45.34 186 PHE A C 1
ATOM 1458 O O . PHE A 1 186 ? 27.200 9.454 -14.666 1.00 45.34 186 PHE A O 1
ATOM 1465 N N . GLY A 1 187 ? 26.737 11.414 -13.690 1.00 50.84 187 GLY A N 1
ATOM 1466 C CA . GLY A 1 187 ? 26.996 12.265 -14.856 1.00 50.84 187 GLY A CA 1
ATOM 1467 C C . GLY A 1 187 ? 25.763 13.071 -15.264 1.00 50.84 187 GLY A C 1
ATOM 1468 O O . GLY A 1 187 ? 24.638 12.730 -14.899 1.00 50.84 187 GLY A O 1
ATOM 1469 N N . HIS A 1 188 ? 25.983 14.173 -15.983 1.00 54.78 188 HIS A N 1
ATOM 1470 C CA . HIS A 1 188 ? 24.909 15.039 -16.460 1.00 54.78 188 HIS A CA 1
ATOM 1471 C C . HIS A 1 188 ? 24.203 14.393 -17.648 1.00 54.78 188 HIS A C 1
ATOM 1473 O O . HIS A 1 188 ? 24.774 14.316 -18.734 1.00 54.78 188 HIS A O 1
ATOM 1479 N N . PHE A 1 189 ? 22.962 13.959 -17.448 1.00 55.44 189 PHE A N 1
ATOM 1480 C CA . PHE A 1 189 ? 22.095 13.569 -18.551 1.00 55.44 189 PHE A CA 1
ATOM 1481 C C . PHE A 1 189 ? 20.704 14.168 -18.421 1.00 55.44 189 PHE A C 1
ATOM 1483 O O . PHE A 1 189 ? 20.227 14.425 -17.313 1.00 55.44 189 PHE A O 1
ATOM 1490 N N . ASP A 1 190 ? 20.109 14.387 -19.586 1.00 59.59 190 ASP A N 1
ATOM 1491 C CA . ASP A 1 190 ? 18.834 15.038 -19.821 1.00 59.59 190 ASP A CA 1
ATOM 1492 C C . ASP A 1 190 ? 17.780 13.959 -20.092 1.00 59.59 190 ASP A C 1
ATOM 1494 O O . ASP A 1 190 ? 17.844 13.294 -21.121 1.00 59.59 190 ASP A O 1
ATOM 1498 N N . SER A 1 191 ? 16.832 13.778 -19.168 1.00 62.84 191 SER A N 1
ATOM 1499 C CA . SER A 1 191 ? 15.756 12.788 -19.306 1.00 62.84 191 SER A CA 1
ATOM 1500 C C . SER A 1 191 ? 14.427 13.429 -19.690 1.00 62.84 191 SER A C 1
ATOM 1502 O O . SER A 1 191 ? 14.083 14.479 -19.145 1.00 62.84 191 SER A O 1
ATOM 1504 N N . VAL A 1 192 ? 13.677 12.801 -20.595 1.00 66.19 192 VAL A N 1
ATOM 1505 C CA . VAL A 1 192 ? 12.267 13.115 -20.858 1.00 66.19 192 VAL A CA 1
ATOM 1506 C C . VAL A 1 192 ? 11.413 12.285 -19.908 1.00 66.19 192 VAL A C 1
ATOM 1508 O O . VAL A 1 192 ? 11.655 11.100 -19.763 1.00 66.19 192 VAL A O 1
ATOM 1511 N N . GLU A 1 193 ? 10.410 12.870 -19.257 1.00 70.81 193 GLU A N 1
ATOM 1512 C CA . GLU A 1 193 ? 9.528 12.150 -18.325 1.00 70.81 193 GLU A CA 1
ATOM 1513 C C . GLU A 1 193 ? 8.078 12.654 -18.449 1.00 70.81 193 GLU A C 1
ATOM 1515 O O . GLU A 1 193 ? 7.838 13.761 -18.941 1.00 70.81 193 GLU A O 1
ATOM 1520 N N . ALA A 1 194 ? 7.108 11.845 -18.013 1.00 77.12 194 ALA A N 1
ATOM 1521 C CA . ALA A 1 194 ? 5.719 12.266 -17.858 1.00 77.12 194 ALA A CA 1
ATOM 1522 C C . ALA A 1 194 ? 5.606 13.203 -16.649 1.00 77.12 194 ALA A C 1
ATOM 1524 O O . ALA A 1 194 ? 5.885 12.800 -15.519 1.00 77.12 194 ALA A O 1
ATOM 1525 N N . ALA A 1 195 ? 5.202 14.450 -16.889 1.00 75.88 195 ALA A N 1
ATOM 1526 C CA . ALA A 1 195 ? 5.065 15.456 -15.845 1.00 75.88 195 ALA A CA 1
ATOM 1527 C C . ALA A 1 195 ? 3.638 15.497 -15.274 1.00 75.88 195 ALA A C 1
ATOM 1529 O O . ALA A 1 195 ? 2.656 15.663 -16.001 1.00 75.88 195 ALA A O 1
ATOM 1530 N N . VAL A 1 196 ? 3.537 15.412 -13.949 1.00 75.62 196 VAL A N 1
ATOM 1531 C CA . VAL A 1 196 ? 2.316 15.654 -13.180 1.00 75.62 196 VAL A CA 1
ATOM 1532 C C . VAL A 1 196 ? 2.414 17.036 -12.549 1.00 75.62 196 VAL A C 1
ATOM 1534 O O . VAL A 1 196 ? 3.304 17.314 -11.738 1.00 75.62 196 VAL A O 1
ATOM 1537 N N . TYR A 1 197 ? 1.482 17.904 -12.935 1.00 70.56 197 TYR A N 1
ATOM 1538 C CA . TYR A 1 197 ? 1.401 19.273 -12.445 1.00 70.56 197 TYR A CA 1
ATOM 1539 C C . TYR A 1 197 ? 0.394 19.383 -11.296 1.00 70.56 197 TYR A C 1
ATOM 1541 O O . TYR A 1 197 ? -0.713 18.845 -11.403 1.00 70.56 197 TYR A O 1
ATOM 1549 N N . PRO A 1 198 ? 0.733 20.104 -10.210 1.00 65.88 198 PRO A N 1
ATOM 1550 C CA . PRO A 1 198 ? -0.238 20.415 -9.176 1.00 65.88 198 PRO A CA 1
ATOM 1551 C C . PRO A 1 198 ? -1.327 21.319 -9.763 1.00 65.88 198 PRO A C 1
ATOM 1553 O O . PRO A 1 198 ? -1.042 22.302 -10.443 1.00 65.88 198 PRO A O 1
ATOM 1556 N N . TYR A 1 199 ? -2.587 20.979 -9.495 1.00 59.31 199 TYR A N 1
ATOM 1557 C CA . TYR A 1 199 ? -3.746 21.723 -9.999 1.00 59.31 199 TYR A CA 1
ATOM 1558 C C . TYR A 1 199 ? -3.916 23.098 -9.324 1.00 59.31 199 TYR A C 1
ATOM 1560 O O . TYR A 1 199 ? -4.570 23.980 -9.872 1.00 59.31 199 TYR A O 1
ATOM 1568 N N . GLY A 1 200 ? -3.306 23.322 -8.154 1.00 59.59 200 GLY A N 1
ATOM 1569 C CA . GLY A 1 200 ? -3.331 24.624 -7.491 1.00 59.59 200 GLY A CA 1
ATOM 1570 C C . GLY A 1 200 ? -2.326 24.755 -6.350 1.00 59.59 200 GLY A C 1
ATOM 1571 O O . GLY A 1 200 ? -1.689 23.792 -5.934 1.00 59.59 200 GLY A O 1
ATOM 1572 N N . ASN A 1 201 ? -2.220 25.963 -5.800 1.00 58.84 201 ASN A N 1
ATOM 1573 C CA . ASN A 1 201 ? -1.150 26.321 -4.860 1.00 58.84 201 ASN A CA 1
ATOM 1574 C C . ASN A 1 201 ? -1.375 25.803 -3.425 1.00 58.84 201 ASN A C 1
ATOM 1576 O O . ASN A 1 201 ? -0.498 25.949 -2.578 1.00 58.84 201 ASN A O 1
ATOM 1580 N N . ASN A 1 202 ? -2.536 25.194 -3.152 1.00 59.88 202 ASN A N 1
ATOM 1581 C CA . ASN A 1 202 ? -2.952 24.753 -1.814 1.00 59.88 202 ASN A CA 1
ATOM 1582 C C . ASN A 1 202 ? -2.969 23.222 -1.645 1.00 59.88 202 ASN A C 1
ATOM 1584 O O . ASN A 1 202 ? -3.315 22.739 -0.569 1.00 59.88 202 ASN A O 1
ATOM 1588 N N . SER A 1 203 ? -2.637 22.444 -2.684 1.00 61.00 203 SER A N 1
ATOM 1589 C CA . SER A 1 203 ? -2.675 20.973 -2.621 1.00 61.00 203 SER A CA 1
ATOM 1590 C C . SER A 1 203 ? -1.419 20.350 -2.005 1.00 61.00 203 SER A C 1
ATOM 1592 O O . SER A 1 203 ? -1.422 19.161 -1.695 1.00 61.00 203 SER A O 1
ATOM 1594 N N . GLY A 1 204 ? -0.352 21.134 -1.817 1.00 65.44 204 GLY A N 1
ATOM 1595 C CA . GLY A 1 204 ? 0.974 20.596 -1.520 1.00 65.44 204 GLY A CA 1
ATOM 1596 C C . GLY A 1 204 ? 1.536 19.764 -2.686 1.00 65.44 204 GLY A C 1
ATOM 1597 O O . GLY A 1 204 ? 0.941 19.739 -3.770 1.00 65.44 204 GLY A O 1
ATOM 1598 N N . PRO A 1 205 ? 2.692 19.103 -2.489 1.00 70.81 205 PRO A N 1
ATOM 1599 C CA . PRO A 1 205 ? 3.293 18.257 -3.514 1.00 70.81 205 PRO A CA 1
ATOM 1600 C C . PRO A 1 205 ? 2.457 17.015 -3.809 1.00 70.81 205 PRO A C 1
ATOM 1602 O O . PRO A 1 205 ? 1.922 16.396 -2.889 1.00 70.81 205 PRO A O 1
ATOM 1605 N N . PHE A 1 206 ? 2.436 16.610 -5.080 1.00 75.56 206 PHE A N 1
ATOM 1606 C CA . PHE A 1 206 ? 1.849 15.339 -5.510 1.00 75.56 206 PHE A CA 1
ATOM 1607 C C . PHE A 1 206 ? 2.604 14.125 -4.933 1.00 75.56 206 PHE A C 1
ATOM 1609 O O . PHE A 1 206 ? 1.968 13.143 -4.567 1.00 75.56 206 PHE A O 1
ATOM 1616 N N . ALA A 1 207 ? 3.932 14.214 -4.793 1.00 74.00 207 ALA A N 1
ATOM 1617 C CA . ALA A 1 207 ? 4.786 13.170 -4.223 1.00 74.00 207 ALA A CA 1
ATOM 1618 C C . ALA A 1 207 ? 5.863 13.751 -3.295 1.00 74.00 207 ALA A C 1
ATOM 1620 O O . ALA A 1 207 ? 6.329 14.876 -3.487 1.00 74.00 207 ALA A O 1
ATOM 1621 N N . ARG A 1 208 ? 6.286 12.982 -2.290 1.00 75.06 208 ARG A N 1
ATOM 1622 C CA . ARG A 1 208 ? 7.340 13.340 -1.331 1.00 75.06 208 ARG A CA 1
ATOM 1623 C C . ARG A 1 208 ? 8.510 12.359 -1.406 1.00 75.06 208 ARG A C 1
ATOM 1625 O O . ARG A 1 208 ? 8.463 11.325 -2.067 1.00 75.06 208 ARG A O 1
ATOM 1632 N N . GLY A 1 209 ? 9.601 12.706 -0.722 1.00 73.00 209 GLY A N 1
ATOM 1633 C CA . GLY A 1 209 ? 10.743 11.804 -0.581 1.00 73.00 209 GLY A CA 1
ATOM 1634 C C . GLY A 1 209 ? 10.302 10.465 0.015 1.00 73.00 209 GLY A C 1
ATOM 1635 O O . GLY A 1 209 ? 9.679 10.448 1.074 1.00 73.00 209 GLY A O 1
ATOM 1636 N N . GLY A 1 210 ? 10.631 9.372 -0.674 1.00 74.31 210 GLY A N 1
ATOM 1637 C CA . GLY A 1 210 ? 10.202 8.015 -0.324 1.00 74.31 210 GLY A CA 1
ATOM 1638 C C . GLY A 1 210 ? 9.173 7.409 -1.282 1.00 74.31 210 GLY A C 1
ATOM 1639 O O . GLY A 1 210 ? 9.062 6.190 -1.316 1.00 74.31 210 GLY A O 1
ATOM 1640 N N . ASP A 1 211 ? 8.502 8.220 -2.107 1.00 76.19 211 ASP A N 1
ATOM 1641 C CA . ASP A 1 211 ? 7.475 7.734 -3.047 1.00 76.19 211 ASP A CA 1
ATOM 1642 C C . ASP A 1 211 ? 8.058 7.222 -4.384 1.00 76.19 211 ASP A C 1
ATOM 1644 O O . ASP A 1 211 ? 7.321 6.759 -5.255 1.00 76.19 211 ASP A O 1
ATOM 1648 N N . SER A 1 212 ? 9.381 7.306 -4.579 1.00 80.44 212 SER A N 1
ATOM 1649 C CA . SER A 1 212 ? 10.064 6.821 -5.787 1.00 80.44 212 SER A CA 1
ATOM 1650 C C . SER A 1 212 ? 9.785 5.335 -6.031 1.00 80.44 212 SER A C 1
ATOM 1652 O O . SER A 1 212 ? 9.871 4.509 -5.125 1.00 80.44 212 SER A O 1
ATOM 1654 N N . GLY A 1 213 ? 9.464 4.995 -7.277 1.00 78.50 213 GLY A N 1
ATOM 1655 C CA . GLY A 1 213 ? 9.053 3.661 -7.703 1.00 78.50 213 GLY A CA 1
ATOM 1656 C C . GLY A 1 213 ? 7.544 3.408 -7.630 1.00 78.50 213 GLY A C 1
ATOM 1657 O O . GLY A 1 213 ? 7.094 2.388 -8.154 1.00 78.50 213 GLY A O 1
ATOM 1658 N N . ALA A 1 214 ? 6.751 4.311 -7.036 1.00 82.69 214 ALA A N 1
ATOM 1659 C CA . ALA A 1 214 ? 5.296 4.177 -6.975 1.00 82.69 214 ALA A CA 1
ATOM 1660 C C . ALA A 1 214 ? 4.637 4.255 -8.363 1.00 82.69 214 ALA A C 1
ATOM 1662 O O . ALA A 1 214 ? 5.110 4.946 -9.267 1.00 82.69 214 ALA A O 1
ATOM 1663 N N . ALA A 1 215 ? 3.507 3.568 -8.526 1.00 85.19 215 ALA A N 1
ATOM 1664 C CA . ALA A 1 215 ? 2.704 3.660 -9.738 1.00 85.19 215 ALA A CA 1
ATOM 1665 C C . ALA A 1 215 ? 1.863 4.948 -9.745 1.00 85.19 215 ALA A C 1
ATOM 1667 O O . ALA A 1 215 ? 1.131 5.221 -8.795 1.00 85.19 215 ALA A O 1
ATOM 1668 N N . ILE A 1 216 ? 1.925 5.715 -10.834 1.00 85.31 216 ILE A N 1
ATOM 1669 C CA . ILE A 1 216 ? 1.003 6.820 -11.112 1.00 85.31 216 ILE A CA 1
ATOM 1670 C C . ILE A 1 216 ? -0.185 6.239 -11.874 1.00 85.31 216 ILE A C 1
ATOM 1672 O O . ILE A 1 216 ? -0.029 5.755 -12.997 1.00 85.31 216 ILE A O 1
ATOM 1676 N N . VAL A 1 217 ? -1.362 6.284 -11.253 1.00 83.25 217 VAL A N 1
ATOM 1677 C CA . VAL A 1 217 ? -2.608 5.742 -11.808 1.00 83.25 217 VAL A CA 1
ATOM 1678 C C . VAL A 1 217 ? -3.503 6.888 -12.272 1.00 83.25 217 VAL A C 1
ATOM 1680 O O . VAL A 1 217 ? -3.698 7.861 -11.541 1.00 83.25 217 VAL A O 1
ATOM 1683 N N . GLY A 1 218 ? -4.016 6.793 -13.497 1.00 77.56 218 GLY A N 1
ATOM 1684 C CA . GLY A 1 218 ? -4.943 7.764 -14.065 1.00 77.56 218 GLY A CA 1
ATOM 1685 C C . GLY A 1 218 ? -6.386 7.538 -13.608 1.00 77.56 218 GLY A C 1
ATOM 1686 O O . GLY A 1 218 ? -6.737 6.512 -13.025 1.00 77.56 218 GLY A O 1
ATOM 1687 N N . ALA A 1 219 ? -7.260 8.507 -13.893 1.00 71.19 219 ALA A N 1
ATOM 1688 C CA . ALA A 1 219 ? -8.682 8.437 -13.533 1.00 71.19 219 ALA A CA 1
ATOM 1689 C C . ALA A 1 219 ? -9.439 7.288 -14.234 1.00 71.19 219 ALA A C 1
ATOM 1691 O O . ALA A 1 219 ? -10.540 6.930 -13.820 1.00 71.19 219 ALA A O 1
ATOM 1692 N N . ASN A 1 220 ? -8.842 6.695 -15.272 1.00 70.50 220 ASN A N 1
ATOM 1693 C CA . ASN A 1 220 ? -9.392 5.559 -16.006 1.00 70.50 220 ASN A CA 1
ATOM 1694 C C . ASN A 1 220 ? -8.868 4.208 -15.485 1.00 70.50 220 ASN A C 1
ATOM 1696 O O . ASN A 1 220 ? -9.018 3.199 -16.169 1.00 70.50 220 ASN A O 1
ATOM 1700 N N . ASN A 1 221 ? -8.266 4.179 -14.287 1.00 68.19 221 ASN A N 1
ATOM 1701 C CA . ASN A 1 221 ? -7.601 3.010 -13.696 1.00 68.19 221 ASN A CA 1
ATOM 1702 C C . ASN A 1 221 ? -6.423 2.479 -14.535 1.00 68.19 221 ASN A C 1
ATOM 1704 O O . ASN A 1 221 ? -6.055 1.309 -14.441 1.00 68.19 221 ASN A O 1
ATOM 1708 N N . ASP A 1 222 ? -5.823 3.338 -15.352 1.00 75.12 222 ASP A N 1
ATOM 1709 C CA . ASP A 1 222 ? -4.665 3.043 -16.182 1.00 75.12 222 ASP A CA 1
ATOM 1710 C C . ASP A 1 222 ? -3.358 3.328 -15.433 1.00 75.12 222 ASP A C 1
ATOM 1712 O O . ASP A 1 222 ? -3.217 4.341 -14.748 1.00 75.12 222 ASP A O 1
ATOM 1716 N N . PHE A 1 223 ? -2.375 2.433 -15.561 1.00 82.62 223 PHE A N 1
ATOM 1717 C CA . PHE A 1 223 ? -1.024 2.688 -15.063 1.00 82.62 223 PHE A CA 1
ATOM 1718 C C . PHE A 1 223 ? -0.304 3.608 -16.055 1.00 82.62 223 PHE A C 1
ATOM 1720 O O . PHE A 1 223 ? 0.101 3.175 -17.131 1.00 82.62 223 PHE A O 1
ATOM 1727 N N . VAL A 1 224 ? -0.169 4.885 -15.693 1.00 84.62 224 VAL A N 1
ATOM 1728 C CA . VAL A 1 224 ? 0.315 5.954 -16.577 1.00 84.62 224 VAL A CA 1
ATOM 1729 C C . VAL A 1 224 ? 1.841 6.031 -16.592 1.00 84.62 224 VAL A C 1
ATOM 1731 O O . VAL A 1 224 ? 2.453 6.113 -17.658 1.00 84.62 224 VAL A O 1
ATOM 1734 N N . ALA A 1 225 ? 2.475 6.032 -15.418 1.00 86.62 225 ALA A N 1
ATOM 1735 C CA . ALA A 1 225 ? 3.920 6.218 -15.299 1.00 86.62 225 ALA A CA 1
ATOM 1736 C C . ALA A 1 225 ? 4.461 5.726 -13.953 1.00 86.62 225 ALA A C 1
ATOM 1738 O O . ALA A 1 225 ? 3.777 5.816 -12.938 1.00 86.62 225 ALA A O 1
ATOM 1739 N N . GLN A 1 226 ? 5.704 5.253 -13.918 1.00 86.56 226 GLN A N 1
ATOM 1740 C CA . GLN A 1 226 ? 6.406 4.959 -12.668 1.00 86.56 226 GLN A CA 1
ATOM 1741 C C . GLN A 1 226 ? 7.030 6.240 -12.115 1.00 86.56 226 GLN A C 1
ATOM 1743 O O . GLN A 1 226 ? 7.839 6.868 -12.790 1.00 86.56 226 GLN A O 1
ATOM 1748 N N . LEU A 1 227 ? 6.671 6.629 -10.893 1.00 85.50 227 LEU A N 1
ATOM 1749 C CA . LEU A 1 227 ? 7.166 7.835 -10.235 1.00 85.50 227 LEU A CA 1
ATOM 1750 C C . LEU A 1 227 ? 8.677 7.735 -10.022 1.00 85.50 227 LEU A C 1
ATOM 1752 O O . LEU A 1 227 ? 9.147 6.852 -9.310 1.00 85.50 227 LEU A O 1
ATOM 1756 N N . THR A 1 228 ? 9.446 8.656 -10.598 1.00 76.19 228 THR A N 1
ATOM 1757 C CA . THR A 1 228 ? 10.903 8.700 -10.415 1.00 76.19 228 THR A CA 1
ATOM 1758 C C . THR A 1 228 ? 11.268 9.723 -9.346 1.00 76.19 228 THR A C 1
ATOM 1760 O O . THR A 1 228 ? 11.999 9.416 -8.400 1.00 76.19 228 THR A O 1
ATOM 1763 N N . SER A 1 229 ? 10.740 10.946 -9.456 1.00 69.38 229 SER A N 1
ATOM 1764 C CA . SER A 1 229 ? 11.095 12.053 -8.563 1.00 69.38 229 SER A CA 1
ATOM 1765 C C . SER A 1 229 ? 10.141 13.247 -8.659 1.00 69.38 229 SER A C 1
ATOM 1767 O O . SER A 1 229 ? 9.302 13.312 -9.549 1.00 69.38 229 SER A O 1
ATOM 1769 N N . GLY A 1 230 ? 10.319 14.240 -7.785 1.00 64.25 230 GLY A N 1
ATOM 1770 C CA . GLY A 1 230 ? 9.748 15.580 -7.946 1.00 64.25 230 GLY A CA 1
ATOM 1771 C C . GLY A 1 230 ? 10.826 16.665 -8.025 1.00 64.25 230 GLY A C 1
ATOM 1772 O O . GLY A 1 230 ? 11.954 16.469 -7.567 1.00 64.25 230 GLY A O 1
ATOM 1773 N N . THR A 1 231 ? 10.488 17.823 -8.596 1.00 58.56 231 THR A N 1
ATOM 1774 C CA . THR A 1 231 ? 11.316 19.038 -8.537 1.00 58.56 231 THR A CA 1
ATOM 1775 C C . THR A 1 231 ? 10.522 20.205 -7.965 1.00 58.56 231 THR A C 1
ATOM 1777 O O . THR A 1 231 ? 9.504 20.587 -8.540 1.00 58.56 231 THR A O 1
ATOM 1780 N N . GLY A 1 232 ? 11.050 20.816 -6.907 1.00 53.16 232 GLY A N 1
ATOM 1781 C CA . GLY A 1 232 ? 10.587 22.089 -6.366 1.00 53.16 232 GLY A CA 1
ATOM 1782 C C . GLY A 1 232 ? 11.060 22.264 -4.922 1.00 53.16 232 GLY A C 1
ATOM 1783 O O . GLY A 1 232 ? 11.246 21.296 -4.189 1.00 53.16 232 GLY A O 1
ATOM 1784 N N . SER A 1 233 ? 11.408 23.500 -4.556 1.00 49.25 233 SER A N 1
ATOM 1785 C CA . SER A 1 233 ? 12.037 23.795 -3.262 1.00 49.25 233 SER A CA 1
ATOM 1786 C C . SER A 1 233 ? 11.026 24.148 -2.174 1.00 49.25 233 SER A C 1
ATOM 1788 O O . SER A 1 233 ? 11.405 24.165 -1.007 1.00 49.25 233 SER A O 1
ATOM 1790 N N . ILE A 1 234 ? 9.786 24.518 -2.508 1.00 43.16 234 ILE A N 1
ATOM 1791 C CA . ILE A 1 234 ? 8.869 25.144 -1.548 1.00 43.16 234 ILE A CA 1
ATOM 1792 C C . ILE A 1 234 ? 7.413 24.943 -2.001 1.00 43.16 234 ILE A C 1
ATOM 1794 O O . ILE A 1 234 ? 6.887 25.728 -2.784 1.00 43.16 234 ILE A O 1
ATOM 1798 N N . GLY A 1 235 ? 6.760 23.904 -1.476 1.00 48.50 235 GLY A N 1
ATOM 1799 C CA . GLY A 1 235 ? 5.362 23.876 -1.009 1.00 48.50 235 GLY A CA 1
ATOM 1800 C C . GLY A 1 235 ? 4.191 24.218 -1.945 1.00 48.50 235 GLY A C 1
ATOM 1801 O O . GLY A 1 235 ? 3.057 23.993 -1.531 1.00 48.50 235 GLY A O 1
ATOM 1802 N N . SER A 1 236 ? 4.399 24.739 -3.157 1.00 48.53 236 SER A N 1
ATOM 1803 C CA . SER A 1 236 ? 3.305 25.246 -4.007 1.00 48.53 236 SER A CA 1
ATOM 1804 C C . SER A 1 236 ? 3.449 24.976 -5.508 1.00 48.53 236 SER A C 1
ATOM 1806 O O . SER A 1 236 ? 2.493 25.189 -6.247 1.00 48.53 236 SER A O 1
ATOM 1808 N N . SER A 1 237 ? 4.593 24.485 -5.996 1.00 50.31 237 SER A N 1
ATOM 1809 C CA . SER A 1 237 ? 4.781 24.163 -7.423 1.00 50.31 237 SER A CA 1
ATOM 1810 C C . SER A 1 237 ? 5.785 23.027 -7.612 1.00 50.31 237 SER A C 1
ATOM 1812 O O . SER A 1 237 ? 6.795 23.178 -8.296 1.00 50.31 237 SER A O 1
ATOM 1814 N N . ASP A 1 238 ? 5.517 21.891 -6.971 1.00 64.69 238 ASP A N 1
ATOM 1815 C CA . ASP A 1 238 ? 6.346 20.698 -7.126 1.00 64.69 238 ASP A CA 1
ATOM 1816 C C . ASP A 1 238 ? 5.836 19.899 -8.332 1.00 64.69 238 ASP A C 1
ATOM 1818 O O . ASP A 1 238 ? 4.762 19.295 -8.286 1.00 64.69 238 ASP A O 1
ATOM 1822 N N . ILE A 1 239 ? 6.591 19.927 -9.434 1.00 71.56 239 ILE A N 1
ATOM 1823 C CA . ILE A 1 239 ? 6.324 19.066 -10.593 1.00 71.56 239 ILE A CA 1
ATOM 1824 C C . ILE A 1 239 ? 6.807 17.668 -10.226 1.00 71.56 239 ILE A C 1
ATOM 1826 O O . ILE A 1 239 ? 7.972 17.502 -9.857 1.00 71.56 239 ILE A O 1
ATOM 1830 N N . THR A 1 240 ? 5.928 16.673 -10.323 1.00 79.06 240 THR A N 1
ATOM 1831 C CA . THR A 1 240 ? 6.323 15.265 -10.196 1.00 79.06 240 THR A CA 1
ATOM 1832 C C . THR A 1 240 ? 6.587 14.687 -11.572 1.00 79.06 240 THR A C 1
ATOM 1834 O O . THR A 1 240 ? 5.880 15.004 -12.524 1.00 79.06 240 THR A O 1
ATOM 1837 N N . TYR A 1 241 ? 7.600 13.844 -11.672 1.00 79.75 241 TYR A N 1
ATOM 1838 C CA . TYR A 1 241 ? 7.991 13.177 -12.895 1.00 79.75 241 TYR A CA 1
ATOM 1839 C C . TYR A 1 241 ? 7.880 11.670 -12.727 1.00 79.75 241 TYR A C 1
ATOM 1841 O O . TYR A 1 241 ? 8.164 11.114 -11.658 1.00 79.75 241 TYR A O 1
ATOM 1849 N N . GLY A 1 242 ? 7.479 11.012 -13.806 1.00 84.50 242 GLY A N 1
ATOM 1850 C CA . GLY A 1 242 ? 7.525 9.568 -13.900 1.00 84.50 242 GLY A CA 1
ATOM 1851 C C . GLY A 1 242 ? 7.954 9.085 -15.275 1.00 84.50 242 GLY A C 1
ATOM 1852 O O . GLY A 1 242 ? 7.701 9.729 -16.293 1.00 84.50 242 GLY A O 1
ATOM 1853 N N . THR A 1 243 ? 8.579 7.916 -15.309 1.00 85.75 243 THR A N 1
ATOM 1854 C CA . THR A 1 243 ? 8.887 7.207 -16.549 1.00 85.75 243 THR A CA 1
ATOM 1855 C C . THR A 1 243 ? 7.578 6.688 -17.156 1.00 85.75 243 THR A C 1
ATOM 1857 O O . THR A 1 243 ? 6.858 5.961 -16.464 1.00 85.75 243 THR A O 1
ATOM 1860 N N . PRO A 1 244 ? 7.237 7.027 -18.416 1.00 87.06 244 PRO A N 1
ATOM 1861 C CA . PRO A 1 244 ? 5.995 6.571 -19.041 1.00 87.06 244 PRO A CA 1
ATOM 1862 C C . PRO A 1 244 ? 5.877 5.047 -19.060 1.00 87.06 244 PRO A C 1
ATOM 1864 O O . PRO A 1 244 ? 6.789 4.351 -19.516 1.00 87.06 244 PRO A O 1
ATOM 1867 N N . MET A 1 245 ? 4.739 4.532 -18.591 1.00 86.88 245 MET A N 1
ATOM 1868 C CA . MET A 1 245 ? 4.527 3.092 -18.444 1.00 86.88 245 MET A CA 1
ATOM 1869 C C . MET A 1 245 ? 4.433 2.377 -19.795 1.00 86.88 245 MET A C 1
ATOM 1871 O O . MET A 1 245 ? 4.885 1.245 -19.912 1.00 86.88 245 MET A O 1
ATOM 1875 N N . GLU A 1 246 ? 3.893 3.030 -20.827 1.00 86.19 246 GLU A N 1
ATOM 1876 C CA . GLU A 1 246 ? 3.803 2.460 -22.177 1.00 86.19 246 GLU A CA 1
ATOM 1877 C C . GLU A 1 246 ? 5.192 2.094 -22.722 1.00 86.19 246 GLU A C 1
ATOM 1879 O O . GLU A 1 246 ? 5.452 0.930 -23.025 1.00 86.19 246 GLU A O 1
ATOM 1884 N N . TRP A 1 247 ? 6.111 3.061 -22.747 1.00 87.69 247 TRP A N 1
ATOM 1885 C CA . TRP A 1 247 ? 7.501 2.831 -23.146 1.00 87.69 247 TRP A CA 1
ATOM 1886 C C . TRP A 1 247 ? 8.188 1.799 -22.244 1.00 87.69 247 TRP A C 1
ATOM 1888 O O . TRP A 1 247 ? 8.809 0.852 -22.729 1.00 87.69 247 TRP A O 1
ATOM 1898 N N . LEU A 1 248 ? 8.041 1.940 -20.920 1.00 88.00 248 LEU A N 1
ATOM 1899 C CA . LEU A 1 248 ? 8.660 1.026 -19.961 1.00 88.00 248 LEU A CA 1
ATOM 1900 C C . LEU A 1 248 ? 8.194 -0.422 -20.172 1.00 88.00 248 LEU A C 1
ATOM 1902 O O . LEU A 1 248 ? 8.982 -1.361 -20.078 1.00 88.00 248 LEU A O 1
ATOM 1906 N N . TRP A 1 249 ? 6.916 -0.622 -20.472 1.00 89.00 249 TRP A N 1
ATOM 1907 C CA . TRP A 1 249 ? 6.356 -1.947 -20.676 1.00 89.00 249 TRP A CA 1
ATOM 1908 C C . TRP A 1 249 ? 6.758 -2.553 -22.019 1.00 89.00 249 TRP A C 1
ATOM 1910 O O . TRP A 1 249 ? 7.263 -3.676 -22.049 1.00 89.00 249 TRP A O 1
ATOM 1920 N N . TYR A 1 250 ? 6.538 -1.837 -23.122 1.00 89.00 250 TYR A N 1
ATOM 1921 C CA . TYR A 1 250 ? 6.697 -2.397 -24.465 1.00 89.00 250 TYR A CA 1
ATOM 1922 C C . TYR A 1 250 ? 8.153 -2.436 -24.933 1.00 89.00 250 TYR A C 1
ATOM 1924 O O . TYR A 1 250 ? 8.578 -3.456 -25.474 1.00 89.00 250 TYR A O 1
ATOM 1932 N N . ASP A 1 251 ? 8.925 -1.382 -24.677 1.00 88.31 251 ASP A N 1
ATOM 1933 C CA . ASP A 1 251 ? 10.276 -1.249 -25.234 1.00 88.31 251 ASP A CA 1
ATOM 1934 C C . ASP A 1 251 ? 11.369 -1.709 -24.265 1.00 88.31 251 ASP A C 1
ATOM 1936 O O . ASP A 1 251 ? 12.470 -2.059 -24.689 1.00 88.31 251 ASP A O 1
ATOM 1940 N N . VAL A 1 252 ? 11.084 -1.720 -22.959 1.00 89.31 252 VAL A N 1
ATOM 1941 C CA . VAL A 1 252 ? 12.074 -2.073 -21.931 1.00 89.31 252 VAL A CA 1
ATOM 1942 C C . VAL A 1 252 ? 11.788 -3.445 -21.330 1.00 89.31 252 VAL A C 1
ATOM 1944 O O . VAL A 1 252 ? 12.632 -4.334 -21.421 1.00 89.31 252 VAL A O 1
ATOM 1947 N N . ILE A 1 253 ? 10.611 -3.648 -20.731 1.00 90.94 253 ILE A N 1
ATOM 1948 C CA . ILE A 1 253 ? 10.287 -4.907 -20.045 1.00 90.94 253 ILE A CA 1
ATOM 1949 C C . ILE A 1 253 ? 10.037 -6.030 -21.048 1.00 90.94 253 ILE A C 1
ATOM 1951 O O . ILE A 1 253 ? 10.632 -7.092 -20.907 1.00 90.94 253 ILE A O 1
ATOM 1955 N N . LYS A 1 254 ? 9.203 -5.823 -22.073 1.00 91.81 254 LYS A N 1
ATOM 1956 C CA . LYS A 1 254 ? 8.918 -6.864 -23.076 1.00 91.81 254 LYS A CA 1
ATOM 1957 C C . LYS A 1 254 ? 10.101 -7.194 -23.982 1.00 91.81 254 LYS A C 1
ATOM 1959 O O . LYS A 1 254 ? 10.149 -8.301 -24.509 1.00 91.81 254 LYS A O 1
ATOM 1964 N N . ALA A 1 255 ? 11.061 -6.284 -24.134 1.00 91.88 255 ALA A N 1
ATOM 1965 C CA . ALA A 1 255 ? 12.306 -6.587 -24.832 1.00 91.88 255 ALA A CA 1
ATOM 1966 C C . ALA A 1 255 ? 13.135 -7.648 -24.084 1.00 91.88 255 ALA A C 1
ATOM 1968 O O . ALA A 1 255 ? 13.679 -8.552 -24.712 1.00 91.88 255 ALA A O 1
ATOM 1969 N N . GLU A 1 256 ? 13.190 -7.571 -22.751 1.00 93.50 256 GLU A N 1
ATOM 1970 C CA . GLU A 1 256 ? 13.875 -8.562 -21.906 1.00 93.50 256 GLU A CA 1
ATOM 1971 C C . GLU A 1 256 ? 13.008 -9.801 -21.636 1.00 93.50 256 GLU A C 1
ATOM 1973 O O . GLU A 1 256 ? 13.485 -10.934 -21.637 1.00 93.50 256 GLU A O 1
ATOM 1978 N N . PHE A 1 257 ? 11.708 -9.593 -21.428 1.00 94.56 257 PHE A N 1
ATOM 1979 C CA . PHE A 1 257 ? 10.733 -10.620 -21.083 1.00 94.56 257 PHE A CA 1
ATOM 1980 C C . PHE A 1 257 ? 9.588 -10.640 -22.111 1.00 94.56 257 PHE A C 1
ATOM 1982 O O . PHE A 1 257 ? 8.488 -10.170 -21.812 1.00 94.56 257 PHE A O 1
ATOM 1989 N N . PRO A 1 258 ? 9.784 -11.224 -23.311 1.00 92.94 258 PRO A N 1
ATOM 1990 C CA . PRO A 1 258 ? 8.778 -11.203 -24.383 1.00 92.94 258 PRO A CA 1
ATOM 1991 C C . PRO A 1 258 ? 7.423 -11.802 -23.993 1.00 92.94 258 PRO A C 1
ATOM 1993 O O . PRO A 1 258 ? 6.380 -11.381 -24.488 1.00 92.94 258 PRO A O 1
ATOM 1996 N N . ASN A 1 259 ? 7.439 -12.760 -23.062 1.00 92.06 259 ASN A N 1
ATOM 1997 C CA . ASN A 1 259 ? 6.249 -13.443 -22.555 1.00 92.06 259 ASN A CA 1
ATOM 1998 C C . ASN A 1 259 ? 5.643 -12.765 -21.313 1.00 92.06 259 ASN A C 1
ATOM 2000 O O . ASN A 1 259 ? 4.746 -13.330 -20.687 1.00 92.06 259 ASN A O 1
ATOM 2004 N N . ALA A 1 260 ? 6.142 -11.592 -20.910 1.00 90.12 260 ALA A N 1
ATOM 2005 C CA . ALA A 1 260 ? 5.595 -10.867 -19.774 1.00 90.12 260 ALA A CA 1
ATOM 2006 C C . ALA A 1 260 ? 4.162 -10.398 -20.064 1.00 90.12 260 ALA A C 1
ATOM 2008 O O . ALA A 1 260 ? 3.856 -9.843 -21.125 1.00 90.12 260 ALA A O 1
ATOM 2009 N N . ALA A 1 261 ? 3.293 -10.595 -19.075 1.00 86.75 261 ALA A N 1
ATOM 2010 C CA . ALA A 1 261 ? 1.903 -10.167 -19.090 1.00 86.75 261 ALA A CA 1
ATOM 2011 C C . ALA A 1 261 ? 1.612 -9.304 -17.855 1.00 86.75 261 ALA A C 1
ATOM 2013 O O . ALA A 1 261 ? 2.094 -9.600 -16.761 1.00 86.75 261 ALA A O 1
ATOM 2014 N N . LEU A 1 262 ? 0.815 -8.249 -18.039 1.00 79.31 262 LEU A N 1
ATOM 2015 C CA . LEU A 1 262 ? 0.234 -7.463 -16.952 1.00 79.31 262 LEU A CA 1
ATOM 2016 C C . LEU A 1 262 ? -1.224 -7.868 -16.793 1.00 79.31 262 LEU A C 1
ATOM 2018 O O . LEU A 1 262 ? -1.993 -7.806 -17.752 1.00 79.31 262 LEU A O 1
ATOM 2022 N N . PHE A 1 263 ? -1.590 -8.265 -15.580 1.00 71.00 263 PHE A N 1
ATOM 2023 C CA . PHE A 1 263 ? -2.970 -8.548 -15.211 1.00 71.00 263 PHE A CA 1
ATOM 2024 C C . PHE A 1 263 ? -3.535 -7.319 -14.504 1.00 71.00 263 PHE A C 1
ATOM 2026 O O . PHE A 1 263 ? -3.096 -6.974 -13.407 1.00 71.00 263 PHE A O 1
ATOM 2033 N N . PHE A 1 264 ? -4.477 -6.642 -15.155 1.00 63.78 264 PHE A N 1
ATOM 2034 C CA . PHE A 1 264 ? -5.263 -5.575 -14.529 1.00 63.78 264 PHE A CA 1
ATOM 2035 C C . PHE A 1 264 ? -6.524 -6.126 -13.854 1.00 63.78 264 PHE A C 1
ATOM 2037 O O . PHE A 1 264 ? -7.052 -5.503 -12.935 1.00 63.78 264 PHE A O 1
ATOM 2044 N N . ASP A 1 265 ? -6.939 -7.328 -14.251 1.00 54.28 265 ASP A N 1
ATOM 2045 C CA . ASP A 1 265 ? -8.057 -8.053 -13.667 1.00 54.28 265 ASP A CA 1
ATOM 2046 C C . ASP A 1 265 ? -7.573 -9.035 -12.596 1.00 54.28 265 ASP A C 1
ATOM 2048 O O . ASP A 1 265 ? -6.486 -9.617 -12.694 1.00 54.28 265 ASP A O 1
ATOM 2052 N N . VAL A 1 266 ? -8.398 -9.248 -11.568 1.00 49.41 266 VAL A N 1
ATOM 2053 C CA . VAL A 1 266 ? -8.177 -10.330 -10.601 1.00 49.41 266 VAL A CA 1
ATOM 2054 C C . VAL A 1 266 ? -8.196 -11.649 -11.383 1.00 49.41 266 VAL A C 1
ATOM 2056 O O . VAL A 1 266 ? -9.170 -11.890 -12.101 1.00 49.41 266 VAL A O 1
ATOM 2059 N N . PRO A 1 267 ? -7.161 -12.506 -11.282 1.00 45.81 267 PRO A N 1
ATOM 2060 C CA . PRO A 1 267 ? -7.189 -13.806 -11.934 1.00 45.81 267 PRO A CA 1
ATOM 2061 C C . PRO A 1 267 ? -8.454 -14.549 -11.509 1.00 45.81 267 PRO A C 1
ATOM 2063 O O . PRO A 1 267 ? -8.741 -14.636 -10.314 1.00 45.81 267 PRO A O 1
ATOM 2066 N N . ALA A 1 268 ? -9.218 -15.064 -12.474 1.00 41.69 268 ALA A N 1
ATOM 2067 C CA . ALA A 1 268 ? -10.315 -15.966 -12.162 1.00 41.69 268 ALA A CA 1
ATOM 2068 C C . ALA A 1 268 ? -9.753 -17.110 -11.309 1.00 41.69 268 ALA A C 1
ATOM 2070 O O . ALA A 1 268 ? -8.731 -17.702 -11.664 1.00 41.69 268 ALA A O 1
ATOM 2071 N N . ASN A 1 269 ? -10.380 -17.361 -10.160 1.00 43.22 269 ASN A N 1
ATOM 2072 C CA . ASN A 1 269 ? -10.007 -18.460 -9.281 1.00 43.22 269 ASN A CA 1
ATOM 2073 C C . ASN A 1 269 ? -10.083 -19.764 -10.093 1.00 43.22 269 ASN A C 1
ATOM 2075 O O . ASN A 1 269 ? -11.185 -20.199 -10.429 1.00 43.22 269 ASN A O 1
ATOM 2079 N N . ASN A 1 270 ? -8.929 -20.348 -10.417 1.00 40.56 270 ASN A N 1
ATOM 2080 C CA . ASN A 1 270 ? -8.818 -21.739 -10.852 1.00 40.56 270 ASN A CA 1
ATOM 2081 C C . ASN A 1 270 ? -8.515 -22.606 -9.635 1.00 40.56 270 ASN A C 1
ATOM 2083 O O . ASN A 1 270 ? -7.559 -22.252 -8.905 1.00 40.56 270 ASN A O 1
#

Foldseek 3Di:
DDDPDDDDPPPDPDWAFDFPDPCPVVVVVVLVVVLVVLVVVLVVLVVLLVVLVVVVVVVPPVSVVVNVVSVVVNVVSVVVSVVSVVVVVCCCVQVVDRVSRRQWTWPDADPFFQADPDASATPGDTDTDGDCVVAVVPPPDDDDPPDDPADPVRVVCLLDPDDDPDDPPHQDQPLPDWDWDFDDPPDTDTHTWRKGWDRWQQPWDPDDPPCQQPFDAHSVRDRAFGWHAWDDDDTGTIITTGGGPVCCVPVPVCVVVVPDDDDPDDPDDD

pLDDT: mean 72.75, std 19.35, range [26.67, 96.88]

Secondary structure (DSSP, 8-state):
----------------EE---THHHHHHHHHHHHHHHHHHHHHHHHHHHHHHHHHHHTT-HHHHHHHHHHHHHHHHHHHHHHHHHHHHHHHHHHSSSGGGG--EEEEE-PPPB---TTT-B-B---EEEE-HHHHTTT--S------SSS-HHHHHHHHS----SS---S----TT-EEEEEE-SSS-EEEEEEEEPPSSTTS--S--TT-TT-EEE-TTS-EEEEEEEEE-SSSS--EEEEEEHHHIIIIIIHHH-TT-----SPPP--